Protein AF-A0A2N2SXR7-F1 (afdb_monomer)

Nearest PDB structures (foldseek):
  3v4d-assembly1_A  TM=3.099E-01  e=2.686E+00  Escherichia coli O6
  6tcd-assembly2_E  TM=2.026E-01  e=1.222E+00  Salmo salar
  3v4d-assembly2_B  TM=1.971E-01  e=1.379E+00  Escherichia coli O6
  8grw-assembly1_B  TM=2.372E-01  e=7.993E+00  Spiroplasma melliferum KC3
  8emw-assembly1_A  TM=2.655E-01  e=9.587E+00  Homo sapiens

Radius of gyration: 18.83 Å; Cα contacts (8 Å, |Δi|>4): 370; chains: 1; bounding box: 43×46×47 Å

Mean predicted aligned error: 9.35 Å

Sequence (227 aa):
MIAVVVPGVAVKETSASTGCSAPGYANATPRSSTVPGVSMFVTGFAGCFTVDSVTAVRISADGKSLEPHPGPADEVATWDSVRLALTRPDGKKVTLDYVHLDLSDDYLKQHDNARTWLTRASSHRTFTKAASHLMQKPFFSVVRDALIGHAPSVVQDETGLDYKDLNKAFDVTLYGKFDRAYHLWTEGVQRELVTAYKAAKGTKKLPFRVGYTKDAGSCLQVATRKP

Structure (mmCIF, N/CA/C/O backbone):
data_AF-A0A2N2SXR7-F1
#
_entry.id   AF-A0A2N2SXR7-F1
#
loop_
_atom_site.group_PDB
_atom_site.id
_atom_site.type_symbol
_atom_site.label_atom_id
_atom_site.label_alt_id
_atom_site.label_comp_id
_atom_site.label_asym_id
_atom_site.label_entity_id
_atom_site.label_seq_id
_atom_site.pdbx_PDB_ins_code
_atom_site.Cartn_x
_atom_site.Cartn_y
_atom_site.Cartn_z
_atom_site.occupancy
_atom_site.B_iso_or_equiv
_atom_site.auth_seq_id
_atom_site.auth_comp_id
_atom_site.auth_asym_id
_atom_site.auth_atom_id
_atom_site.pdbx_PDB_model_num
ATOM 1 N N . MET A 1 1 ? 10.238 -1.935 0.602 1.00 30.36 1 MET A N 1
ATOM 2 C CA . MET A 1 1 ? 9.335 -2.833 -0.146 1.00 30.36 1 MET A CA 1
ATOM 3 C C . MET A 1 1 ? 7.963 -2.847 0.520 1.00 30.36 1 MET A C 1
ATOM 5 O O . MET A 1 1 ? 7.829 -3.380 1.615 1.00 30.36 1 MET A O 1
ATOM 9 N N . ILE A 1 2 ? 6.972 -2.220 -0.112 1.00 33.53 2 ILE A N 1
ATOM 10 C CA . ILE A 1 2 ? 5.550 -2.374 0.221 1.00 33.53 2 ILE A CA 1
ATOM 11 C C . ILE A 1 2 ? 4.969 -3.185 -0.932 1.00 33.53 2 ILE A C 1
ATOM 13 O O . ILE A 1 2 ? 5.065 -2.762 -2.079 1.00 33.53 2 ILE A O 1
ATOM 17 N N . ALA A 1 3 ? 4.424 -4.364 -0.648 1.00 34.41 3 ALA A N 1
ATOM 18 C CA . ALA A 1 3 ? 3.707 -5.130 -1.658 1.00 34.41 3 ALA A CA 1
ATOM 19 C C . ALA A 1 3 ? 2.296 -4.546 -1.777 1.00 34.41 3 ALA A C 1
ATOM 21 O O . ALA A 1 3 ? 1.467 -4.775 -0.900 1.00 34.41 3 ALA A O 1
ATOM 22 N N . VAL A 1 4 ? 2.033 -3.775 -2.833 1.00 37.47 4 VAL A N 1
ATOM 23 C CA . VAL A 1 4 ? 0.664 -3.422 -3.227 1.00 37.47 4 VAL A CA 1
ATOM 24 C C . VAL A 1 4 ? 0.163 -4.560 -4.107 1.00 37.47 4 VAL A C 1
ATOM 26 O O . VAL A 1 4 ? 0.505 -4.644 -5.282 1.00 37.47 4 VAL A O 1
ATOM 29 N N . VAL A 1 5 ? -0.611 -5.478 -3.529 1.00 36.84 5 VAL A N 1
ATOM 30 C CA . VAL A 1 5 ? -1.292 -6.509 -4.321 1.00 36.84 5 VAL A CA 1
ATOM 31 C C . VAL A 1 5 ? -2.548 -5.876 -4.905 1.00 36.84 5 VAL A C 1
ATOM 33 O O . VAL A 1 5 ? -3.503 -5.622 -4.175 1.00 36.84 5 VAL A O 1
ATOM 36 N N . VAL A 1 6 ? -2.535 -5.609 -6.210 1.00 32.50 6 VAL A N 1
ATOM 37 C CA . VAL A 1 6 ? -3.714 -5.194 -6.975 1.00 32.50 6 VAL A CA 1
ATOM 38 C C . VAL A 1 6 ? -4.387 -6.456 -7.525 1.00 32.50 6 VAL A C 1
ATOM 40 O O . VAL A 1 6 ? -3.864 -7.047 -8.469 1.00 32.50 6 VAL A O 1
ATOM 43 N N . PRO A 1 7 ? -5.524 -6.922 -6.975 1.00 31.20 7 PRO A N 1
ATOM 44 C CA . PRO A 1 7 ? -6.277 -7.986 -7.620 1.00 31.20 7 PRO A CA 1
ATOM 45 C C . PRO A 1 7 ? -6.928 -7.436 -8.895 1.00 31.20 7 PRO A C 1
ATOM 47 O O . PRO A 1 7 ? -7.899 -6.680 -8.845 1.00 31.20 7 PRO A O 1
ATOM 50 N N . GLY A 1 8 ? -6.390 -7.826 -10.049 1.00 25.70 8 GLY A N 1
ATOM 51 C CA . GLY A 1 8 ? -7.119 -7.773 -11.309 1.00 25.70 8 GLY A CA 1
ATOM 52 C C . GLY A 1 8 ? -8.253 -8.801 -11.282 1.00 25.70 8 GLY A C 1
ATOM 53 O O . GLY A 1 8 ? -8.041 -9.946 -10.893 1.00 25.70 8 GLY A O 1
ATOM 54 N N . VAL A 1 9 ? -9.435 -8.385 -11.739 1.00 24.64 9 VAL A N 1
ATOM 55 C CA . VAL A 1 9 ? -10.707 -9.131 -11.805 1.00 24.64 9 VAL A CA 1
ATOM 56 C C . VAL A 1 9 ? -11.543 -9.070 -10.520 1.00 24.64 9 VAL A C 1
ATOM 58 O O . VAL A 1 9 ? -11.392 -9.848 -9.580 1.00 24.64 9 VAL A O 1
ATOM 61 N N . ALA A 1 10 ? -12.525 -8.165 -10.537 1.00 24.11 10 ALA A N 1
ATOM 62 C CA . ALA A 1 10 ? -13.695 -8.243 -9.677 1.00 24.11 10 ALA A CA 1
ATOM 63 C C . ALA A 1 10 ? -14.451 -9.547 -9.976 1.00 24.11 10 ALA A C 1
ATOM 65 O O . ALA A 1 10 ? -15.039 -9.701 -11.045 1.00 24.11 10 ALA A O 1
ATOM 66 N N . VAL A 1 11 ? -14.453 -10.481 -9.028 1.00 22.89 11 VAL A N 1
ATOM 67 C CA . VAL A 1 11 ? -15.420 -11.580 -9.015 1.00 22.89 11 VAL A CA 1
ATOM 68 C C . VAL A 1 11 ? -16.431 -11.259 -7.927 1.00 22.89 11 VAL A C 1
ATOM 70 O O . VAL A 1 11 ? -16.081 -11.091 -6.762 1.00 22.89 11 VAL A O 1
ATOM 73 N N . LYS A 1 12 ? -17.692 -11.126 -8.337 1.00 21.52 12 LYS A N 1
ATOM 74 C CA . LYS A 1 12 ? -18.858 -11.032 -7.460 1.00 21.52 12 LYS A CA 1
ATOM 75 C C . LYS A 1 12 ? -18.849 -12.276 -6.557 1.00 21.52 12 LYS A C 1
ATOM 77 O O . LYS A 1 12 ? -18.979 -13.387 -7.065 1.00 21.52 12 LYS A O 1
ATOM 82 N N . GLU A 1 13 ? -18.622 -12.106 -5.254 1.00 22.59 13 GLU A N 1
ATOM 83 C CA . GLU A 1 13 ? -18.669 -13.207 -4.286 1.00 22.59 13 GLU A CA 1
ATOM 84 C C . GLU A 1 13 ? -20.103 -13.749 -4.201 1.00 22.59 13 GLU A C 1
ATOM 86 O O . GLU A 1 13 ? -20.980 -13.152 -3.582 1.00 22.59 13 GLU A O 1
ATOM 91 N N . THR A 1 14 ? -20.347 -14.901 -4.821 1.00 21.88 14 THR A N 1
ATOM 92 C CA . THR A 1 14 ? -21.304 -15.879 -4.297 1.00 21.88 14 THR A CA 1
ATOM 93 C C . THR A 1 14 ? -20.538 -16.810 -3.369 1.00 21.88 14 THR A C 1
ATOM 95 O O . THR A 1 14 ? -19.526 -17.391 -3.760 1.00 21.88 14 THR A O 1
ATOM 98 N N . SER A 1 15 ? -21.005 -16.905 -2.128 1.00 27.95 15 SER A N 1
ATOM 99 C CA . SER A 1 15 ? -20.419 -17.696 -1.051 1.00 27.95 15 SER A CA 1
ATOM 100 C C . SER A 1 15 ? -20.229 -19.163 -1.448 1.00 27.95 15 SER A C 1
ATOM 102 O O . SER A 1 15 ? -21.196 -19.916 -1.538 1.00 27.95 15 SER A O 1
ATOM 104 N N . ALA A 1 16 ? -18.977 -19.578 -1.611 1.00 22.89 16 ALA A N 1
ATOM 105 C CA . ALA A 1 16 ? -18.554 -20.961 -1.449 1.00 22.89 16 ALA A CA 1
ATOM 106 C C . ALA A 1 16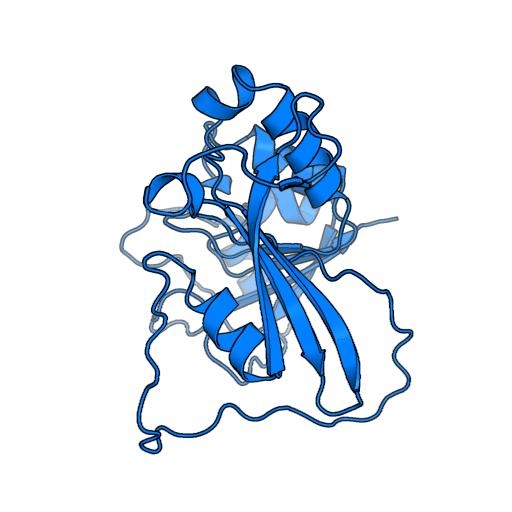 ? -17.128 -20.948 -0.891 1.00 22.89 16 ALA A C 1
ATOM 108 O O . ALA A 1 16 ? -16.176 -20.531 -1.551 1.00 22.89 16 ALA A O 1
ATOM 109 N N . SER A 1 17 ? -16.996 -21.340 0.373 1.00 33.78 17 SER A N 1
ATOM 110 C CA . SER A 1 17 ? -15.716 -21.495 1.046 1.00 33.78 17 SER A CA 1
ATOM 111 C C . SER A 1 17 ? -14.967 -22.697 0.470 1.00 33.78 17 SER A C 1
ATOM 113 O O . SER A 1 17 ? -15.286 -23.840 0.787 1.00 33.78 17 SER A O 1
ATOM 115 N N . THR A 1 18 ? -13.925 -22.447 -0.310 1.00 27.31 18 THR A N 1
ATOM 116 C CA . THR A 1 18 ? -12.838 -23.412 -0.516 1.00 27.31 18 THR A CA 1
ATOM 117 C C . THR A 1 18 ? -11.540 -22.706 -0.172 1.00 27.31 18 THR A C 1
ATOM 119 O O . THR A 1 18 ? -10.923 -22.049 -1.007 1.00 27.31 18 THR A O 1
ATOM 122 N N . GLY A 1 19 ? -11.188 -22.763 1.114 1.00 29.14 19 GLY A N 1
ATOM 123 C CA . GLY A 1 19 ? -9.917 -22.258 1.611 1.00 29.14 19 GLY A CA 1
ATOM 124 C C . GLY A 1 19 ? -8.772 -23.094 1.051 1.00 29.14 19 GLY A C 1
ATOM 125 O O . GLY A 1 19 ? -8.771 -24.314 1.182 1.00 29.14 19 GLY A O 1
ATOM 126 N N . CYS A 1 20 ? -7.794 -22.430 0.440 1.00 35.91 20 CYS A N 1
ATOM 127 C CA . CYS A 1 20 ? -6.508 -23.033 0.130 1.00 35.91 20 CYS A CA 1
ATOM 128 C C . CYS A 1 20 ? -5.695 -23.048 1.431 1.00 35.91 20 CYS A C 1
ATOM 130 O O . CYS A 1 20 ? -5.174 -22.022 1.866 1.00 35.91 20 CYS A O 1
ATOM 132 N N . SER A 1 21 ? -5.668 -24.186 2.120 1.00 30.20 21 SER A N 1
ATOM 133 C CA . SER A 1 21 ? -4.768 -24.404 3.251 1.00 30.20 21 SER A CA 1
ATOM 134 C C . SER A 1 21 ? -3.327 -24.455 2.743 1.00 30.20 21 SER A C 1
ATOM 136 O O . SER A 1 21 ? -3.023 -25.226 1.835 1.00 30.20 21 SER A O 1
ATOM 138 N N . ALA A 1 22 ? -2.445 -23.640 3.330 1.00 26.53 22 ALA A N 1
ATOM 139 C CA . ALA A 1 22 ? -1.009 -23.711 3.079 1.00 26.53 22 ALA A CA 1
ATOM 140 C C . ALA A 1 22 ? -0.513 -25.145 3.366 1.00 26.53 22 ALA A C 1
ATOM 142 O O . ALA A 1 22 ? -0.779 -25.648 4.463 1.00 26.53 22 ALA A O 1
ATOM 143 N N . PRO A 1 23 ? 0.173 -25.825 2.427 1.00 31.16 23 PRO A N 1
ATOM 144 C CA . PRO A 1 23 ? 0.693 -27.156 2.692 1.00 31.16 23 PRO A CA 1
ATOM 145 C C . PRO A 1 23 ? 1.779 -27.085 3.766 1.00 31.16 23 PRO A C 1
ATOM 147 O O . PRO A 1 23 ? 2.666 -26.230 3.718 1.00 31.16 23 PRO A O 1
ATOM 150 N N . GLY A 1 24 ? 1.711 -28.002 4.732 1.00 27.11 24 GLY A N 1
ATOM 151 C CA . GLY A 1 24 ? 2.833 -28.296 5.614 1.00 27.11 24 GLY A CA 1
ATOM 152 C C . GLY A 1 24 ? 4.066 -28.670 4.791 1.00 27.11 24 GLY A C 1
ATOM 153 O O . GLY A 1 24 ? 3.950 -29.263 3.720 1.00 27.11 24 GLY A O 1
ATOM 154 N N . TYR A 1 25 ? 5.239 -28.288 5.295 1.00 30.03 25 TYR A N 1
ATOM 155 C CA . TYR A 1 25 ? 6.539 -28.587 4.702 1.00 30.03 25 TYR A CA 1
ATOM 156 C C . TYR A 1 25 ? 6.668 -30.089 4.401 1.00 30.03 25 TYR A C 1
ATOM 158 O O . TYR A 1 25 ? 6.900 -30.892 5.302 1.00 30.03 25 TYR A O 1
ATOM 166 N N . ALA A 1 26 ? 6.524 -30.461 3.131 1.00 27.11 26 ALA A N 1
ATOM 167 C CA . ALA A 1 26 ? 6.836 -31.786 2.620 1.00 27.11 26 ALA A CA 1
ATOM 168 C C . ALA A 1 26 ? 7.738 -31.632 1.391 1.00 27.11 26 ALA A C 1
ATOM 170 O O . ALA A 1 26 ? 7.449 -30.860 0.477 1.00 27.11 26 ALA A O 1
ATOM 171 N N . ASN A 1 27 ? 8.861 -32.346 1.432 1.00 32.19 27 ASN A N 1
ATOM 172 C CA . ASN A 1 27 ? 9.957 -32.314 0.470 1.00 32.19 27 ASN A CA 1
ATOM 173 C C . ASN A 1 27 ? 9.479 -32.551 -0.972 1.00 32.19 27 ASN A C 1
ATOM 175 O O . ASN A 1 27 ? 9.148 -33.678 -1.336 1.00 32.19 27 ASN A O 1
ATOM 179 N N . ALA A 1 28 ? 9.525 -31.508 -1.802 1.00 29.19 28 ALA A N 1
ATOM 180 C CA . ALA A 1 28 ? 9.459 -31.621 -3.254 1.00 29.19 28 ALA A CA 1
ATOM 181 C C . ALA A 1 28 ? 10.811 -31.205 -3.850 1.00 29.19 28 ALA A C 1
ATOM 183 O O . ALA A 1 28 ? 11.361 -30.151 -3.531 1.00 29.19 28 ALA A O 1
ATOM 184 N N . THR A 1 29 ? 11.367 -32.075 -4.688 1.00 26.70 29 THR A N 1
ATOM 185 C CA . THR A 1 29 ? 12.668 -31.933 -5.349 1.00 26.70 29 THR A CA 1
ATOM 186 C C . THR A 1 29 ? 12.663 -30.710 -6.283 1.00 26.70 29 THR A C 1
ATOM 188 O O . THR A 1 29 ? 11.768 -30.611 -7.126 1.00 26.70 29 THR A O 1
ATOM 191 N N . PRO A 1 30 ? 13.617 -29.765 -6.181 1.00 32.72 30 PRO A N 1
ATOM 192 C CA . PRO A 1 30 ? 13.490 -28.487 -6.868 1.00 32.72 30 PRO A CA 1
ATOM 193 C C . PRO A 1 30 ? 14.110 -28.529 -8.273 1.00 32.72 30 PRO A C 1
ATOM 195 O O . PRO A 1 30 ? 15.315 -28.717 -8.425 1.00 32.72 30 PRO A O 1
ATOM 198 N N . ARG A 1 31 ? 13.324 -28.219 -9.312 1.00 26.83 31 ARG A N 1
ATOM 199 C CA . ARG A 1 31 ? 13.863 -27.437 -10.439 1.00 26.83 31 ARG A CA 1
ATOM 200 C C . ARG A 1 31 ? 13.828 -25.977 -10.001 1.00 26.83 31 ARG A C 1
ATOM 202 O O . ARG A 1 31 ? 12.827 -25.288 -10.153 1.00 26.83 31 ARG A O 1
ATOM 209 N N . SER A 1 32 ? 14.907 -25.566 -9.341 1.00 33.12 32 SER A N 1
ATOM 210 C CA . SER A 1 32 ? 15.060 -24.237 -8.757 1.00 33.12 32 SER A CA 1
ATOM 211 C C . SER A 1 32 ? 15.366 -23.209 -9.842 1.00 33.12 32 SER A C 1
ATOM 213 O O . SER A 1 32 ? 16.525 -22.960 -10.152 1.00 33.12 32 SER A O 1
ATOM 215 N N . SER A 1 33 ? 14.341 -22.573 -10.400 1.00 32.06 33 SER A N 1
ATOM 216 C CA . SER A 1 33 ? 14.480 -21.196 -10.880 1.00 32.06 33 SER A CA 1
ATOM 217 C C . SER A 1 33 ? 14.138 -20.272 -9.713 1.00 32.06 33 SER A C 1
ATOM 219 O O . SER A 1 33 ? 13.052 -19.702 -9.632 1.00 32.06 33 SER A O 1
ATOM 221 N N . THR A 1 34 ? 15.040 -20.205 -8.735 1.00 35.62 34 THR A N 1
ATOM 222 C CA . THR A 1 34 ? 14.995 -19.193 -7.677 1.00 35.62 34 THR A CA 1
ATOM 223 C C . THR A 1 34 ? 15.225 -17.840 -8.328 1.00 35.62 34 THR A C 1
ATOM 225 O O . THR A 1 34 ? 16.325 -17.591 -8.806 1.00 35.62 34 THR A O 1
ATOM 228 N N . VAL A 1 35 ? 14.204 -16.981 -8.346 1.00 39.53 35 VAL A N 1
ATOM 229 C CA . VAL A 1 35 ? 14.374 -15.546 -8.602 1.00 39.53 35 VAL A CA 1
ATOM 230 C C . VAL A 1 35 ? 14.725 -14.910 -7.253 1.00 39.53 35 VAL A C 1
ATOM 232 O O . VAL A 1 35 ? 13.855 -14.836 -6.377 1.00 39.53 35 VAL A O 1
ATOM 235 N N . PRO A 1 36 ? 15.991 -14.527 -7.008 1.00 35.34 36 PRO A N 1
ATOM 236 C CA . PRO A 1 36 ? 16.376 -13.891 -5.756 1.00 35.34 36 PRO A CA 1
ATOM 237 C C . PRO A 1 36 ? 15.617 -12.566 -5.601 1.00 35.34 36 PRO A C 1
ATOM 239 O O . PRO A 1 36 ? 15.479 -11.815 -6.558 1.00 35.34 36 PRO A O 1
ATOM 242 N N . GLY A 1 37 ? 15.111 -12.271 -4.401 1.00 40.22 37 GLY A N 1
ATOM 243 C CA . GLY A 1 37 ? 14.489 -10.973 -4.099 1.00 40.22 37 GLY A CA 1
ATOM 244 C C . GLY A 1 37 ? 12.969 -10.887 -4.271 1.00 40.22 37 GLY A C 1
ATOM 245 O O . GLY A 1 37 ? 12.387 -9.862 -3.918 1.00 40.22 37 GLY A O 1
ATOM 246 N N . VAL A 1 38 ? 12.294 -11.949 -4.721 1.00 50.31 38 VAL A N 1
ATOM 247 C CA . VAL A 1 38 ? 10.823 -11.990 -4.739 1.00 50.31 38 VAL A CA 1
ATOM 248 C C . VAL A 1 38 ? 10.283 -12.102 -3.308 1.00 50.31 38 VAL A C 1
ATOM 250 O O . VAL A 1 38 ? 10.691 -12.966 -2.531 1.00 50.31 38 VAL A O 1
ATOM 253 N N . SER A 1 39 ? 9.362 -11.206 -2.937 1.00 55.69 39 SER A N 1
ATOM 254 C CA . SER A 1 39 ? 8.753 -11.183 -1.600 1.00 55.69 39 SER A CA 1
ATOM 255 C C . SER A 1 39 ? 8.110 -12.530 -1.245 1.00 55.69 39 SER A C 1
ATOM 257 O O . SER A 1 39 ? 7.410 -13.114 -2.071 1.00 55.69 39 SER A O 1
ATOM 259 N N . MET A 1 40 ? 8.229 -12.976 0.014 1.00 58.00 40 MET A N 1
ATOM 260 C CA . MET A 1 40 ? 7.537 -14.175 0.529 1.00 58.00 40 MET A CA 1
ATOM 261 C C . MET A 1 40 ? 6.022 -14.157 0.263 1.00 58.00 40 MET A C 1
ATOM 263 O O . MET A 1 40 ? 5.407 -15.212 0.127 1.00 58.00 40 MET A O 1
ATOM 267 N N . PHE A 1 41 ? 5.420 -12.967 0.151 1.00 62.50 41 PHE A N 1
ATOM 268 C CA . PHE A 1 41 ? 4.017 -12.814 -0.237 1.00 62.50 41 PHE A CA 1
ATOM 269 C C . PHE A 1 41 ? 3.743 -13.272 -1.671 1.00 62.50 41 PHE A C 1
ATOM 271 O O . PHE A 1 41 ? 2.735 -13.927 -1.912 1.00 62.50 41 PHE A O 1
ATOM 278 N N . VAL A 1 42 ? 4.637 -12.962 -2.610 1.00 64.88 42 VAL A N 1
ATOM 279 C CA . VAL A 1 42 ? 4.511 -13.375 -4.014 1.00 64.88 42 VAL A CA 1
ATOM 280 C C . VAL A 1 42 ? 4.714 -14.881 -4.131 1.00 64.88 42 VAL A C 1
ATOM 282 O O . VAL A 1 42 ? 3.908 -15.540 -4.779 1.00 64.88 42 VAL A O 1
ATOM 285 N N . THR A 1 43 ? 5.704 -15.445 -3.433 1.00 64.62 43 THR A N 1
ATOM 286 C CA . THR A 1 43 ? 5.929 -16.900 -3.400 1.00 64.62 43 THR A CA 1
ATOM 287 C C . THR A 1 43 ? 4.743 -17.644 -2.782 1.00 64.62 43 THR A C 1
ATOM 289 O O . THR A 1 43 ? 4.267 -18.625 -3.348 1.00 64.62 43 THR A O 1
ATOM 292 N N . GLY A 1 44 ? 4.218 -17.162 -1.650 1.00 69.81 44 GLY A N 1
ATOM 293 C CA . GLY A 1 44 ? 3.054 -17.761 -0.992 1.00 69.81 44 GLY A CA 1
ATOM 294 C C . GLY A 1 44 ? 1.778 -17.659 -1.828 1.00 69.81 44 GLY A C 1
ATOM 295 O O . GLY A 1 44 ? 1.025 -18.626 -1.915 1.00 69.81 44 GLY A O 1
ATOM 296 N N . PHE A 1 45 ? 1.555 -16.516 -2.485 1.00 72.19 45 PHE A N 1
ATOM 297 C CA . PHE A 1 45 ? 0.427 -16.344 -3.396 1.00 72.19 45 PHE A CA 1
ATOM 298 C C . PHE A 1 45 ? 0.553 -17.278 -4.600 1.00 72.19 45 PHE A C 1
ATOM 300 O O . PHE A 1 45 ? -0.356 -18.062 -4.846 1.00 72.19 45 PHE A O 1
ATOM 307 N N . ALA A 1 46 ? 1.688 -17.252 -5.306 1.00 71.25 46 ALA A N 1
ATOM 308 C CA . ALA A 1 46 ? 1.918 -18.060 -6.502 1.00 71.25 46 ALA A CA 1
ATOM 309 C C . ALA A 1 46 ? 1.900 -19.571 -6.222 1.00 71.25 46 ALA A C 1
ATOM 311 O O . ALA A 1 46 ? 1.514 -20.332 -7.100 1.00 71.25 46 ALA A O 1
ATOM 312 N N . GLY A 1 47 ? 2.226 -20.014 -5.002 1.00 75.44 47 GLY A N 1
ATOM 313 C CA . GLY A 1 47 ? 2.178 -21.428 -4.609 1.00 75.44 47 GLY A CA 1
ATOM 314 C C . GLY A 1 47 ? 0.788 -22.076 -4.681 1.00 75.44 47 GLY A C 1
ATOM 315 O O . GLY A 1 47 ? 0.686 -23.299 -4.654 1.00 75.44 47 GLY A O 1
ATOM 316 N N . CYS A 1 48 ? -0.280 -21.281 -4.803 1.00 80.88 48 CYS A N 1
ATOM 317 C CA . CYS A 1 48 ? -1.647 -21.770 -5.016 1.00 80.88 48 CYS A CA 1
ATOM 318 C C . CYS A 1 48 ? -2.036 -21.866 -6.508 1.00 80.88 48 CYS A C 1
ATOM 320 O O . CYS A 1 48 ? -3.195 -22.141 -6.826 1.00 80.88 48 CYS A O 1
ATOM 322 N N . PHE A 1 49 ? -1.098 -21.598 -7.421 1.00 89.19 49 PHE A N 1
ATOM 323 C CA . PHE A 1 49 ? -1.317 -21.504 -8.863 1.00 89.19 49 PHE A CA 1
ATOM 324 C C . PHE A 1 49 ? -0.234 -22.277 -9.621 1.00 89.19 49 PHE A C 1
ATOM 326 O O . PHE A 1 49 ? 0.875 -22.490 -9.135 1.00 89.19 49 PHE A O 1
ATOM 333 N N . THR A 1 50 ? -0.533 -22.655 -10.858 1.00 90.94 50 THR A N 1
ATOM 334 C CA . THR A 1 50 ? 0.493 -23.053 -11.824 1.00 90.94 50 THR A CA 1
ATOM 335 C C . THR A 1 50 ? 1.117 -21.796 -12.418 1.00 90.94 50 THR A C 1
ATOM 337 O O . THR A 1 50 ? 0.390 -20.914 -12.867 1.00 90.94 50 THR A O 1
ATOM 340 N N . VAL A 1 51 ? 2.447 -21.702 -12.425 1.00 91.38 51 VAL A N 1
ATOM 341 C CA . VAL A 1 51 ? 3.163 -20.619 -13.114 1.00 91.38 51 VAL A CA 1
ATOM 342 C C . VAL A 1 51 ? 3.354 -21.019 -14.574 1.00 91.38 51 VAL A C 1
ATOM 344 O O . VAL A 1 51 ? 4.096 -21.955 -14.859 1.00 91.38 51 VAL A O 1
ATOM 347 N N . ASP A 1 52 ? 2.683 -20.321 -15.488 1.00 92.31 52 ASP A N 1
ATOM 348 C CA . ASP A 1 52 ? 2.775 -20.567 -16.930 1.00 92.31 52 ASP A CA 1
ATOM 349 C C . ASP A 1 52 ? 4.031 -19.905 -17.522 1.00 92.31 52 ASP A C 1
ATOM 351 O O . ASP A 1 52 ? 4.734 -20.501 -18.337 1.00 92.31 52 ASP A O 1
ATOM 355 N N . SER A 1 53 ? 4.320 -18.662 -17.120 1.00 91.75 53 SER A N 1
ATOM 356 C CA . SER A 1 53 ? 5.498 -17.916 -17.573 1.00 91.75 53 SER A CA 1
ATOM 357 C C . SER A 1 53 ? 5.896 -16.817 -16.591 1.00 91.75 53 SER A C 1
ATOM 359 O O . SER A 1 53 ? 5.060 -16.296 -15.850 1.00 91.75 53 SER A O 1
ATOM 361 N N . VAL A 1 54 ? 7.170 -16.420 -16.643 1.00 91.69 54 VAL A N 1
ATOM 362 C CA . VAL A 1 54 ? 7.716 -15.253 -15.939 1.00 91.69 54 VAL A CA 1
ATOM 363 C C . VAL A 1 54 ? 8.387 -14.349 -16.968 1.00 91.69 54 VAL A C 1
ATOM 365 O O . VAL A 1 54 ? 9.240 -14.805 -17.726 1.00 91.69 54 VAL A O 1
ATOM 368 N N . THR A 1 55 ? 7.996 -13.080 -17.006 1.00 93.62 55 THR A N 1
ATOM 369 C CA . THR A 1 55 ? 8.537 -12.086 -17.939 1.00 93.62 55 THR A CA 1
ATOM 370 C C . THR A 1 55 ? 9.080 -10.901 -17.155 1.00 93.62 55 THR A C 1
ATOM 372 O O . THR A 1 55 ? 8.367 -10.342 -16.324 1.00 93.62 55 THR A O 1
ATOM 375 N N . ALA A 1 56 ? 10.320 -10.505 -17.429 1.00 95.25 56 ALA A N 1
ATOM 376 C CA . ALA A 1 56 ? 10.891 -9.263 -16.925 1.00 95.25 56 ALA A CA 1
ATOM 377 C C . ALA A 1 56 ? 10.105 -8.056 -17.458 1.00 95.25 56 ALA A C 1
ATOM 379 O O . ALA A 1 56 ? 9.845 -7.959 -18.661 1.00 95.25 56 ALA A O 1
ATOM 380 N N . VAL A 1 57 ? 9.714 -7.140 -16.573 1.00 96.00 57 VAL A N 1
ATOM 381 C CA . VAL A 1 57 ? 8.942 -5.942 -16.930 1.00 96.00 57 VAL A CA 1
ATOM 382 C C . VAL A 1 57 ? 9.530 -4.689 -16.295 1.00 96.00 57 VAL A C 1
ATOM 384 O O . VAL A 1 57 ? 10.285 -4.762 -15.335 1.00 96.00 57 VAL A O 1
ATOM 387 N N . ARG A 1 58 ? 9.153 -3.520 -16.805 1.00 95.62 58 ARG A N 1
ATOM 388 C CA . ARG A 1 58 ? 9.407 -2.219 -16.174 1.00 95.62 58 ARG A CA 1
ATOM 389 C C . ARG A 1 58 ? 8.187 -1.316 -16.285 1.00 95.62 58 ARG A C 1
ATOM 391 O O . ARG A 1 58 ? 7.314 -1.546 -17.118 1.00 95.62 58 ARG A O 1
ATOM 398 N N . ILE A 1 59 ? 8.146 -0.270 -15.466 1.00 96.19 59 ILE A N 1
ATOM 399 C CA . ILE A 1 59 ? 7.164 0.810 -15.610 1.00 96.19 59 ILE A CA 1
ATOM 400 C C . ILE A 1 59 ? 7.440 1.537 -16.934 1.00 96.19 59 ILE A C 1
ATOM 402 O O . ILE A 1 59 ? 8.573 1.958 -17.174 1.00 96.19 59 ILE A O 1
ATOM 406 N N . SER A 1 60 ? 6.417 1.678 -17.785 1.00 96.88 60 SER A N 1
ATOM 407 C CA . SER A 1 60 ? 6.528 2.396 -19.061 1.00 96.88 60 SER A CA 1
ATOM 408 C C . SER A 1 60 ? 6.965 3.848 -18.844 1.00 96.88 60 SER A C 1
ATOM 410 O O . SER A 1 60 ? 6.756 4.421 -17.773 1.00 96.88 60 SER A O 1
ATOM 412 N N . ALA A 1 61 ? 7.557 4.477 -19.861 1.00 96.56 61 ALA A N 1
ATOM 413 C CA . ALA A 1 61 ? 8.051 5.855 -19.750 1.00 96.56 61 ALA A CA 1
ATOM 414 C C . ALA A 1 61 ? 6.957 6.869 -19.351 1.00 96.56 61 ALA A C 1
ATOM 416 O O . ALA A 1 61 ? 7.250 7.868 -18.704 1.00 96.56 61 ALA A O 1
ATOM 417 N N . ASP A 1 62 ? 5.693 6.595 -19.686 1.00 96.50 62 ASP A N 1
ATOM 418 C CA . ASP A 1 62 ? 4.537 7.410 -19.296 1.00 96.50 62 ASP A CA 1
ATOM 419 C C . ASP A 1 62 ? 3.899 6.999 -17.952 1.00 96.50 62 ASP A C 1
ATOM 421 O O . ASP A 1 62 ? 2.937 7.624 -17.509 1.00 96.50 62 ASP A O 1
ATOM 425 N N . GLY A 1 63 ? 4.390 5.931 -17.315 1.00 95.62 63 GLY A N 1
ATOM 426 C CA . GLY A 1 63 ? 3.883 5.406 -16.048 1.00 95.62 63 GLY A CA 1
ATOM 427 C C . GLY A 1 63 ? 2.502 4.750 -16.107 1.00 95.62 63 GLY A C 1
ATOM 428 O O . GLY A 1 63 ? 1.934 4.417 -15.066 1.00 95.62 63 GLY A O 1
ATOM 429 N N . LYS A 1 64 ? 1.907 4.569 -17.291 1.00 94.62 64 LYS A N 1
ATOM 430 C CA . LYS A 1 64 ? 0.519 4.087 -17.404 1.00 94.62 64 LYS A CA 1
ATOM 431 C C . LYS A 1 64 ? 0.397 2.567 -17.413 1.00 94.62 64 LYS A C 1
ATOM 433 O O . LYS A 1 64 ? -0.699 2.053 -17.153 1.00 94.62 64 LYS A O 1
ATOM 438 N N . SER A 1 65 ? 1.489 1.856 -17.686 1.00 94.19 65 SER A N 1
ATOM 439 C CA . SER A 1 65 ? 1.512 0.401 -17.834 1.00 94.19 65 SER A CA 1
ATOM 440 C C . SER A 1 65 ? 2.846 -0.216 -17.403 1.00 94.19 65 SER A C 1
ATOM 442 O O . SER A 1 65 ? 3.791 0.490 -17.052 1.00 94.19 65 SER A O 1
ATOM 444 N N . LEU A 1 66 ? 2.895 -1.549 -17.408 1.00 95.06 66 LEU A N 1
ATOM 445 C CA . LEU A 1 66 ? 4.138 -2.311 -17.364 1.00 95.06 66 LEU A CA 1
ATOM 446 C C . LEU A 1 66 ? 4.419 -2.862 -18.764 1.00 95.06 66 LEU A C 1
ATOM 448 O O . LEU A 1 66 ? 3.513 -3.408 -19.398 1.00 95.06 66 LEU A O 1
ATOM 452 N N . GLU A 1 67 ? 5.660 -2.742 -19.216 1.00 95.62 67 GLU A N 1
ATOM 453 C CA . GLU A 1 67 ? 6.139 -3.208 -20.521 1.00 95.62 67 GLU A CA 1
ATOM 454 C C . GLU A 1 67 ? 7.311 -4.185 -20.352 1.00 95.62 67 GLU A C 1
ATOM 456 O O . GLU A 1 67 ? 7.950 -4.162 -19.296 1.00 95.62 67 GLU A O 1
ATOM 461 N N . PRO A 1 68 ? 7.614 -5.043 -21.346 1.00 96.06 68 PRO A N 1
ATOM 462 C CA . PRO A 1 68 ? 8.780 -5.920 -21.288 1.00 96.06 68 PRO A CA 1
ATOM 463 C C . PRO A 1 68 ? 10.066 -5.136 -21.012 1.00 96.06 68 PRO A C 1
ATOM 465 O O . PRO A 1 68 ? 10.306 -4.086 -21.611 1.00 96.06 68 PRO A O 1
ATOM 468 N N . HIS A 1 69 ? 10.895 -5.644 -20.103 1.00 95.69 69 HIS A N 1
ATOM 469 C CA . HIS A 1 69 ? 12.185 -5.031 -19.815 1.00 95.69 69 HIS A CA 1
ATOM 470 C C . HIS A 1 69 ? 13.119 -5.216 -21.030 1.00 95.69 69 HIS A C 1
ATOM 472 O O . HIS A 1 69 ? 13.306 -6.351 -21.464 1.00 95.69 69 HIS A O 1
ATOM 478 N N . PRO A 1 70 ? 13.713 -4.145 -21.596 1.00 94.69 70 PRO A N 1
ATOM 479 C CA . PRO A 1 70 ? 14.544 -4.245 -22.802 1.00 94.69 70 PRO A CA 1
ATOM 480 C C . PRO A 1 70 ? 15.982 -4.713 -22.519 1.00 94.69 70 PRO A C 1
ATOM 482 O O . PRO A 1 70 ? 16.749 -4.928 -23.453 1.00 94.69 70 PRO A O 1
ATOM 485 N N . GLY A 1 71 ? 16.364 -4.794 -21.242 1.00 91.88 71 GLY A N 1
ATOM 486 C CA . GLY A 1 71 ? 17.702 -5.190 -20.803 1.00 91.88 71 GLY A CA 1
ATOM 487 C C . GLY A 1 71 ? 18.031 -6.670 -21.056 1.00 91.88 71 GLY A C 1
ATOM 488 O O . GLY A 1 71 ? 17.127 -7.470 -21.314 1.00 91.88 71 GLY A O 1
ATOM 489 N N . PRO A 1 72 ? 19.318 -7.048 -20.974 1.00 91.50 72 PRO A N 1
ATOM 490 C CA . PRO A 1 72 ? 19.772 -8.413 -21.222 1.00 91.50 72 PRO A CA 1
ATOM 491 C C . PRO A 1 72 ? 19.184 -9.395 -20.204 1.00 91.50 72 PRO A C 1
ATOM 493 O O . PRO A 1 72 ? 19.115 -9.101 -19.010 1.00 91.50 72 PRO A O 1
ATOM 496 N N . ALA A 1 73 ? 18.758 -10.573 -20.661 1.00 88.56 73 ALA A N 1
ATOM 497 C CA . ALA A 1 73 ? 18.120 -11.574 -19.800 1.00 88.56 73 ALA A CA 1
ATOM 498 C C . ALA A 1 73 ? 19.085 -12.222 -18.788 1.00 88.56 73 ALA A C 1
ATOM 500 O O . ALA A 1 73 ? 18.633 -12.811 -17.807 1.00 88.56 73 ALA A O 1
ATOM 501 N N . ASP A 1 74 ? 20.391 -12.126 -19.024 1.00 87.88 74 ASP A N 1
ATOM 502 C CA . ASP A 1 74 ? 21.467 -12.595 -18.150 1.00 87.88 74 ASP A CA 1
ATOM 503 C C . ASP A 1 74 ? 21.868 -11.575 -17.069 1.00 87.88 74 ASP A C 1
ATOM 505 O O . ASP A 1 74 ? 22.582 -11.928 -16.129 1.00 87.88 74 ASP A O 1
ATOM 509 N N . GLU A 1 75 ? 21.364 -10.339 -17.131 1.00 86.50 75 GLU A N 1
ATOM 510 C CA . GLU A 1 75 ? 21.589 -9.330 -16.097 1.00 86.50 75 GL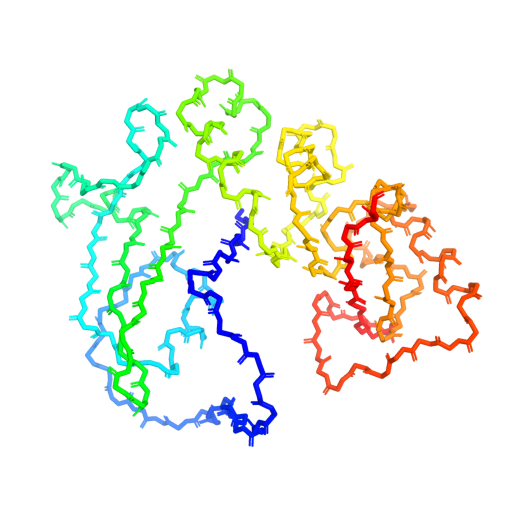U A CA 1
ATOM 511 C C . GLU A 1 75 ? 20.534 -9.396 -14.989 1.00 86.50 75 GLU A C 1
ATOM 513 O O . GLU A 1 75 ? 19.333 -9.321 -15.238 1.00 86.50 75 GLU A O 1
ATOM 518 N N . VAL A 1 76 ? 20.979 -9.447 -13.728 1.00 84.38 76 VAL A N 1
ATOM 519 C CA . VAL A 1 76 ? 20.081 -9.497 -12.558 1.00 84.38 76 VAL A CA 1
ATOM 520 C C . VAL A 1 76 ? 19.136 -8.292 -12.505 1.00 84.38 76 VAL A C 1
ATOM 522 O O . VAL A 1 76 ? 17.958 -8.468 -12.209 1.00 84.38 76 VAL A O 1
ATOM 525 N N . ALA A 1 77 ? 19.620 -7.093 -12.847 1.00 83.88 77 ALA A N 1
ATOM 526 C CA . ALA A 1 77 ? 18.828 -5.860 -12.821 1.00 83.88 77 ALA A CA 1
ATOM 527 C C . ALA A 1 77 ? 17.614 -5.899 -13.771 1.00 83.88 77 ALA A C 1
ATOM 529 O O . ALA A 1 77 ? 16.584 -5.290 -13.491 1.00 83.88 77 ALA A O 1
ATOM 530 N N . THR A 1 78 ? 17.682 -6.675 -14.860 1.00 89.00 78 THR A N 1
ATOM 531 C CA . THR A 1 78 ? 16.541 -6.890 -15.766 1.00 89.00 78 THR A CA 1
ATOM 532 C C . THR A 1 78 ? 15.350 -7.530 -15.047 1.00 89.00 78 THR A C 1
ATOM 534 O O . THR A 1 78 ? 14.205 -7.322 -15.441 1.00 89.00 78 THR A O 1
ATOM 537 N N . TRP A 1 79 ? 15.595 -8.278 -13.971 1.00 89.94 79 TRP A N 1
ATOM 538 C CA . TRP A 1 79 ? 14.591 -9.061 -13.252 1.00 89.94 79 TRP A CA 1
ATOM 539 C C . TRP A 1 79 ? 14.074 -8.390 -11.973 1.00 89.94 79 TRP A C 1
ATOM 541 O O . TRP A 1 79 ? 13.351 -9.030 -11.207 1.00 89.94 79 TRP A O 1
ATOM 551 N N . ASP A 1 80 ? 14.388 -7.109 -11.749 1.00 88.25 80 ASP A N 1
ATOM 552 C CA . ASP A 1 80 ? 13.911 -6.362 -10.578 1.00 88.25 80 ASP A CA 1
ATOM 553 C C . ASP A 1 80 ? 12.379 -6.318 -10.504 1.00 88.25 80 ASP A C 1
ATOM 555 O O . ASP A 1 80 ? 11.803 -6.382 -9.421 1.00 88.25 80 ASP A O 1
ATOM 559 N N . SER A 1 81 ? 11.693 -6.256 -11.648 1.00 91.25 81 SER A N 1
ATOM 560 C CA . SER A 1 81 ? 10.234 -6.374 -11.728 1.00 91.25 81 SER A CA 1
ATOM 561 C C . SER A 1 81 ? 9.836 -7.474 -12.707 1.00 91.25 81 SER A C 1
ATOM 563 O O . SER A 1 81 ? 10.424 -7.620 -13.779 1.00 91.25 81 SER A O 1
ATOM 565 N N . VAL A 1 82 ? 8.814 -8.255 -12.354 1.00 92.38 82 VAL A N 1
ATOM 566 C CA . VAL A 1 82 ? 8.369 -9.403 -13.151 1.00 92.38 82 VAL A CA 1
ATOM 567 C C . VAL A 1 82 ? 6.852 -9.493 -13.230 1.00 92.38 82 VAL A C 1
ATOM 569 O O . VAL A 1 82 ? 6.135 -9.212 -12.270 1.00 92.38 82 VAL A O 1
ATOM 572 N N . ARG A 1 83 ? 6.370 -9.956 -14.380 1.00 93.75 83 ARG A N 1
ATOM 573 C CA . ARG A 1 83 ? 4.995 -10.394 -14.598 1.00 93.75 83 ARG A CA 1
ATOM 574 C C . ARG A 1 83 ? 4.953 -11.911 -14.645 1.00 93.75 83 ARG A C 1
ATOM 576 O O . ARG A 1 83 ? 5.655 -12.529 -15.444 1.00 93.75 83 ARG A O 1
ATOM 583 N N . LEU A 1 84 ? 4.090 -12.500 -13.830 1.00 90.50 84 LEU A N 1
ATOM 584 C CA . LEU A 1 84 ? 3.786 -13.920 -13.863 1.00 90.50 84 LEU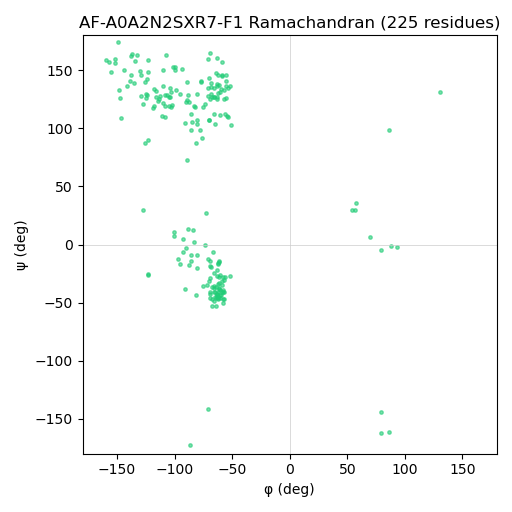 A CA 1
ATOM 585 C C . LEU A 1 84 ? 2.429 -14.127 -14.534 1.00 90.50 84 LEU A C 1
ATOM 587 O O . LEU A 1 84 ? 1.423 -13.545 -14.115 1.00 90.50 84 LEU A O 1
ATOM 591 N N . ALA A 1 85 ? 2.398 -14.981 -15.554 1.00 92.62 85 ALA A N 1
ATOM 592 C CA . ALA A 1 85 ? 1.160 -15.575 -16.038 1.00 92.62 85 ALA A CA 1
ATOM 593 C C . ALA A 1 85 ? 0.898 -16.840 -15.218 1.00 92.62 85 ALA A C 1
ATOM 595 O O . ALA A 1 85 ? 1.753 -17.720 -15.139 1.00 92.62 85 ALA A O 1
ATOM 596 N N . LEU A 1 86 ? -0.257 -16.898 -14.565 1.00 90.00 86 LEU A N 1
ATOM 597 C CA . LEU A 1 86 ? -0.629 -17.945 -13.627 1.00 90.00 86 LEU A CA 1
ATOM 598 C C . LEU A 1 86 ? -1.931 -18.623 -14.067 1.00 90.00 86 LEU A C 1
ATOM 600 O O . LEU A 1 86 ? -2.838 -17.971 -14.587 1.00 90.00 86 LEU A O 1
ATOM 604 N N . THR A 1 87 ? -2.069 -19.909 -13.762 1.00 91.56 87 THR A N 1
ATOM 605 C CA . THR A 1 87 ? -3.318 -20.664 -13.905 1.00 91.56 87 THR A CA 1
ATOM 606 C C . THR A 1 87 ? -3.805 -21.128 -12.539 1.00 91.56 87 THR A C 1
ATOM 608 O O . THR A 1 87 ? -3.076 -21.760 -11.777 1.00 91.56 87 THR A O 1
ATOM 611 N N . ARG A 1 88 ? -5.057 -20.813 -12.215 1.00 91.31 88 ARG A N 1
ATOM 612 C CA . ARG A 1 88 ? -5.748 -21.319 -11.025 1.00 91.31 88 ARG A CA 1
ATOM 613 C C . ARG A 1 88 ? -6.072 -22.810 -11.162 1.00 91.31 88 ARG A C 1
ATOM 615 O O . ARG A 1 88 ? -6.235 -23.283 -12.285 1.00 91.31 88 ARG A O 1
ATOM 622 N N . PRO A 1 89 ? -6.320 -23.527 -10.051 1.00 90.81 89 PRO A N 1
ATOM 623 C CA . PRO A 1 89 ? -6.799 -24.911 -10.103 1.00 90.81 89 PRO A CA 1
ATOM 624 C C . PRO A 1 89 ? -8.094 -25.103 -10.913 1.00 90.81 89 PRO A C 1
ATOM 626 O O . PRO A 1 89 ? -8.301 -26.160 -11.494 1.00 90.81 89 PRO A O 1
ATOM 629 N N . ASP A 1 90 ? -8.950 -24.075 -10.994 1.00 93.44 90 ASP A N 1
ATOM 630 C CA . ASP A 1 90 ? -10.175 -24.070 -11.811 1.00 93.44 90 ASP A CA 1
ATOM 631 C C . ASP A 1 90 ? -9.942 -23.681 -13.287 1.00 93.44 90 ASP A C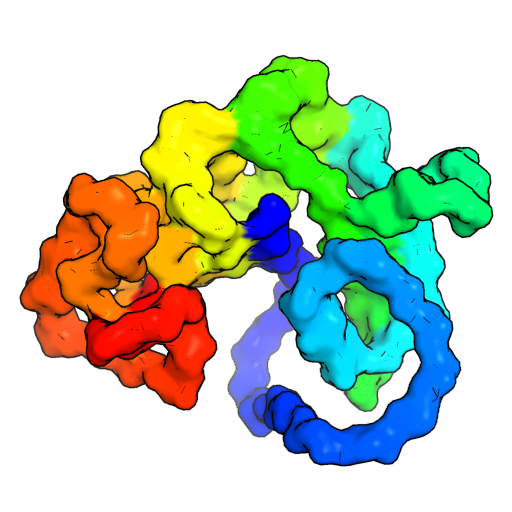 1
ATOM 633 O O . ASP A 1 90 ? -10.892 -23.385 -14.009 1.00 93.44 90 ASP A O 1
ATOM 637 N N . GLY A 1 91 ? -8.684 -23.635 -13.738 1.00 92.81 91 GLY A N 1
ATOM 638 C CA . GLY A 1 91 ? -8.288 -23.312 -15.112 1.00 92.81 91 GLY A CA 1
ATOM 639 C C . GLY A 1 91 ? -8.290 -21.819 -15.456 1.00 92.81 91 GLY A C 1
ATOM 640 O O . GLY A 1 91 ? -7.865 -21.442 -16.550 1.00 92.81 91 GLY A O 1
ATOM 641 N N . LYS A 1 92 ? -8.733 -20.937 -14.551 1.00 92.44 92 LYS A N 1
ATOM 642 C CA . LYS A 1 92 ? -8.762 -19.491 -14.813 1.00 92.44 92 LYS A CA 1
ATOM 643 C C . LYS A 1 92 ? -7.359 -18.895 -14.841 1.00 92.44 92 LYS A C 1
ATOM 645 O O . LYS A 1 92 ? -6.555 -19.133 -13.940 1.00 92.44 92 LYS A O 1
ATOM 650 N N . LYS A 1 93 ? -7.104 -18.050 -15.839 1.00 92.31 93 LYS A N 1
ATOM 651 C CA . LYS A 1 93 ? -5.854 -17.296 -15.967 1.00 92.31 93 LYS A CA 1
ATOM 652 C C . LYS A 1 93 ? -5.821 -16.108 -15.007 1.00 92.31 93 LYS A C 1
ATOM 654 O O . LYS A 1 93 ? -6.830 -15.430 -14.814 1.00 92.31 93 LYS A O 1
ATOM 659 N N . VAL A 1 94 ? -4.658 -15.869 -14.413 1.00 89.62 94 VAL A N 1
ATOM 660 C CA . VAL A 1 94 ? -4.371 -14.787 -13.470 1.00 89.62 94 VAL A CA 1
ATOM 661 C C . VAL A 1 94 ? -3.041 -14.150 -13.849 1.00 89.62 94 VAL A C 1
ATOM 663 O O . VAL A 1 94 ? -2.088 -14.841 -14.189 1.00 89.62 94 VAL A O 1
ATOM 666 N N . THR A 1 95 ? -2.971 -12.827 -13.781 1.00 90.81 95 THR A N 1
ATOM 667 C CA . THR A 1 95 ? -1.720 -12.084 -13.937 1.00 90.81 95 THR A CA 1
ATOM 668 C C . THR A 1 95 ? -1.296 -11.559 -12.577 1.00 90.81 95 THR A C 1
ATOM 670 O O . THR A 1 95 ? -2.099 -10.936 -11.883 1.00 90.81 95 THR A O 1
ATOM 673 N N . LEU A 1 96 ? -0.044 -11.815 -12.204 1.00 90.12 96 LEU A N 1
ATOM 674 C CA . LEU A 1 96 ? 0.571 -11.259 -11.006 1.00 90.12 96 LEU A CA 1
ATOM 675 C C . LEU A 1 96 ? 1.762 -10.397 -11.403 1.00 90.12 96 LEU A C 1
ATOM 677 O O . LEU A 1 96 ? 2.730 -10.900 -11.966 1.00 90.12 96 LEU A O 1
ATOM 681 N N . ASP A 1 97 ? 1.689 -9.118 -11.055 1.00 92.06 97 ASP A N 1
ATOM 682 C CA . ASP A 1 97 ? 2.772 -8.168 -11.266 1.00 92.06 97 ASP A CA 1
ATOM 683 C C . ASP A 1 97 ? 3.506 -7.919 -9.951 1.00 92.06 97 ASP A C 1
ATOM 685 O O . ASP A 1 97 ? 2.922 -7.458 -8.968 1.00 92.06 97 ASP A O 1
ATOM 689 N N . TYR A 1 98 ? 4.799 -8.222 -9.943 1.00 91.12 98 TYR A N 1
ATOM 690 C CA . TYR A 1 98 ? 5.721 -7.823 -8.894 1.00 91.12 98 TYR A CA 1
ATOM 691 C C . TYR A 1 98 ? 6.557 -6.651 -9.403 1.00 91.12 98 TYR A C 1
ATOM 693 O O . TYR A 1 98 ? 7.279 -6.778 -10.391 1.00 91.12 98 TYR A O 1
ATOM 701 N N . VAL A 1 99 ? 6.442 -5.511 -8.723 1.00 92.88 99 VAL A N 1
ATOM 702 C CA . VAL A 1 99 ? 7.121 -4.271 -9.102 1.00 92.88 99 VAL A CA 1
ATOM 703 C C . VAL A 1 99 ? 8.064 -3.846 -7.987 1.00 92.88 99 VAL A C 1
ATOM 705 O O . VAL A 1 99 ? 7.633 -3.554 -6.868 1.00 92.88 99 VAL A O 1
ATOM 708 N N . HIS A 1 100 ? 9.355 -3.810 -8.301 1.00 91.62 100 HIS A N 1
ATOM 709 C CA . HIS A 1 100 ? 10.375 -3.207 -7.459 1.00 91.62 100 HIS A CA 1
ATOM 710 C C . HIS A 1 100 ? 10.395 -1.701 -7.701 1.00 91.62 100 HIS A C 1
ATOM 712 O O . HIS A 1 100 ? 10.646 -1.234 -8.809 1.00 91.62 100 HIS A O 1
ATOM 718 N N . LEU A 1 101 ? 10.104 -0.938 -6.651 1.00 92.38 101 LEU A N 1
ATOM 719 C CA . LEU A 1 101 ? 10.023 0.512 -6.712 1.00 92.38 101 LEU A CA 1
ATOM 720 C C . LEU A 1 101 ? 10.444 1.118 -5.374 1.00 92.38 101 LEU A C 1
ATOM 722 O O . LEU A 1 101 ? 9.970 0.684 -4.316 1.00 92.38 101 LEU A O 1
ATOM 726 N N . ASP A 1 102 ? 11.301 2.138 -5.422 1.00 94.00 102 ASP A N 1
ATOM 727 C CA . ASP A 1 102 ? 11.529 3.003 -4.270 1.00 94.00 102 ASP A CA 1
ATOM 728 C C . ASP A 1 102 ? 10.316 3.928 -4.082 1.00 94.00 102 ASP A C 1
ATOM 730 O O . ASP A 1 102 ? 9.912 4.669 -4.976 1.00 94.00 102 ASP A O 1
ATOM 734 N N . LEU A 1 103 ? 9.702 3.832 -2.904 1.00 94.31 103 LEU A N 1
ATOM 735 C CA . LEU A 1 103 ? 8.501 4.578 -2.530 1.00 94.31 103 LEU A CA 1
ATOM 736 C C . LEU A 1 103 ? 8.818 5.788 -1.642 1.00 94.31 103 LEU A C 1
ATOM 738 O O . LEU A 1 103 ? 7.890 6.396 -1.105 1.00 94.31 103 LEU A O 1
ATOM 742 N N . SER A 1 104 ? 10.101 6.105 -1.445 1.00 95.69 104 SER A N 1
ATOM 743 C CA . SER A 1 104 ? 10.527 7.324 -0.768 1.00 95.69 104 SER A CA 1
ATOM 744 C C . SER A 1 104 ? 10.070 8.554 -1.548 1.00 95.69 104 SER A C 1
ATOM 746 O O . SER A 1 104 ? 10.021 8.560 -2.781 1.00 95.69 104 SER A O 1
ATOM 748 N N . ASP A 1 105 ? 9.746 9.626 -0.832 1.00 97.19 105 ASP A N 1
ATOM 749 C CA . ASP A 1 105 ? 9.351 10.876 -1.472 1.00 97.19 105 ASP A CA 1
ATOM 750 C C . ASP A 1 105 ? 10.480 11.449 -2.336 1.00 97.19 105 ASP A C 1
ATOM 752 O O . ASP A 1 105 ? 10.196 12.035 -3.378 1.00 97.19 105 ASP A O 1
ATOM 756 N N . ASP A 1 106 ? 11.741 11.275 -1.932 1.00 97.31 106 ASP A N 1
ATOM 757 C CA . ASP A 1 106 ? 12.907 11.773 -2.668 1.00 97.31 106 ASP A CA 1
ATOM 758 C C . ASP A 1 106 ? 13.019 11.119 -4.045 1.00 97.31 106 ASP A C 1
ATOM 760 O O . ASP A 1 106 ? 13.195 11.824 -5.042 1.00 97.31 106 ASP A O 1
ATOM 764 N N . TYR A 1 107 ? 12.847 9.795 -4.119 1.00 96.94 107 TYR A N 1
ATOM 765 C CA . TYR A 1 107 ? 12.796 9.087 -5.393 1.00 96.94 107 TYR A CA 1
ATOM 766 C C . TYR A 1 107 ? 11.541 9.469 -6.173 1.00 96.94 107 TYR A C 1
ATOM 768 O O . TYR A 1 107 ? 11.625 9.902 -7.325 1.00 96.94 107 TYR A O 1
ATOM 776 N N . LEU A 1 108 ? 10.366 9.363 -5.545 1.00 96.62 108 LEU A N 1
ATOM 777 C CA . LEU A 1 108 ? 9.099 9.569 -6.232 1.00 96.62 108 LEU A CA 1
ATOM 778 C C . LEU A 1 108 ? 8.993 10.978 -6.808 1.00 96.62 108 LEU A C 1
ATOM 780 O O . LEU A 1 108 ? 8.542 11.090 -7.936 1.00 96.62 108 LEU A O 1
ATOM 784 N N . LYS A 1 109 ? 9.452 12.039 -6.133 1.00 95.94 109 LYS A N 1
ATOM 785 C CA . LYS A 1 109 ? 9.423 13.429 -6.645 1.00 95.94 109 LYS A CA 1
ATOM 786 C C . LYS A 1 109 ? 10.258 13.654 -7.908 1.00 95.94 109 LYS A C 1
ATOM 788 O O . LYS A 1 109 ? 9.978 14.599 -8.641 1.00 95.94 109 LYS A O 1
ATOM 793 N N . GLN A 1 110 ? 11.236 12.794 -8.174 1.00 97.69 110 GLN A N 1
ATOM 794 C CA . GLN A 1 110 ? 12.115 12.881 -9.344 1.00 97.69 110 GLN A CA 1
ATOM 795 C C . GLN A 1 110 ? 11.656 11.985 -10.507 1.00 97.69 110 GLN A C 1
ATOM 797 O O . GLN A 1 110 ? 12.132 12.150 -11.625 1.00 97.69 110 GLN A O 1
ATOM 802 N N . HIS A 1 111 ? 10.713 11.064 -10.268 1.00 97.75 111 HIS A N 1
ATOM 803 C CA . HIS A 1 111 ? 10.304 10.043 -11.238 1.00 97.75 111 HIS A CA 1
ATOM 804 C C . HIS A 1 111 ? 8.793 10.102 -11.522 1.00 97.75 111 HIS A C 1
ATOM 806 O O . HIS A 1 111 ? 7.980 9.456 -10.857 1.00 97.75 111 HIS A O 1
ATOM 812 N N . ASP A 1 112 ? 8.396 10.891 -12.523 1.00 97.56 112 ASP A N 1
ATOM 813 C CA . ASP A 1 112 ? 6.986 11.125 -12.885 1.00 97.56 112 ASP A CA 1
ATOM 814 C C . ASP A 1 112 ? 6.251 9.850 -13.316 1.00 97.56 112 ASP A C 1
ATOM 816 O O . ASP A 1 112 ? 5.082 9.645 -12.972 1.00 97.56 112 ASP A O 1
ATOM 820 N N . ASN A 1 113 ? 6.945 8.965 -14.031 1.00 97.06 113 ASN A N 1
ATOM 821 C CA . ASN A 1 113 ? 6.420 7.667 -14.444 1.00 97.06 113 ASN A CA 1
ATOM 822 C C . ASN A 1 113 ? 6.103 6.777 -13.231 1.00 97.06 113 ASN A C 1
ATOM 824 O O . ASN A 1 113 ? 5.029 6.178 -13.169 1.00 97.06 113 ASN A O 1
ATOM 828 N N . ALA A 1 114 ? 6.984 6.748 -12.228 1.00 96.12 114 ALA A N 1
ATOM 829 C CA . ALA A 1 114 ? 6.764 6.017 -10.985 1.00 96.12 114 ALA A CA 1
ATOM 830 C C . ALA A 1 114 ? 5.566 6.566 -10.201 1.00 96.12 114 ALA A C 1
ATOM 832 O O . ALA A 1 114 ? 4.729 5.787 -9.740 1.00 96.12 114 ALA A O 1
ATOM 833 N N . ARG A 1 115 ? 5.433 7.897 -10.092 1.00 96.44 115 ARG A N 1
ATOM 834 C CA . ARG A 1 115 ? 4.266 8.521 -9.438 1.00 96.44 115 ARG A CA 1
ATOM 835 C C . ARG A 1 115 ? 2.971 8.201 -10.172 1.00 96.44 115 ARG A C 1
ATOM 837 O O . ARG A 1 115 ? 1.997 7.805 -9.539 1.00 96.44 115 ARG A O 1
ATOM 844 N N . THR A 1 116 ? 2.971 8.312 -11.498 1.00 97.19 116 THR A N 1
ATOM 845 C CA . THR A 1 116 ? 1.799 8.002 -12.330 1.00 97.19 116 THR A CA 1
ATOM 846 C C . THR A 1 116 ? 1.368 6.547 -12.161 1.00 97.19 116 THR A C 1
ATOM 848 O O . THR A 1 116 ? 0.180 6.266 -11.980 1.00 97.19 116 THR A O 1
ATOM 851 N N . TRP A 1 117 ? 2.330 5.622 -12.152 1.00 96.19 117 TRP A N 1
ATOM 852 C CA . TRP A 1 117 ? 2.060 4.209 -11.919 1.00 96.19 117 TRP A CA 1
ATOM 853 C C . TRP A 1 117 ? 1.500 3.964 -10.513 1.00 96.19 117 TRP A C 1
ATOM 855 O O . TRP A 1 117 ? 0.478 3.292 -10.367 1.00 96.19 117 TRP A O 1
ATOM 865 N N . LEU A 1 118 ? 2.108 4.568 -9.487 1.00 95.81 118 LEU A N 1
ATOM 866 C CA . LEU A 1 118 ? 1.684 4.445 -8.092 1.00 95.81 118 LEU A CA 1
ATOM 867 C C . LEU A 1 118 ? 0.253 4.950 -7.870 1.00 95.81 118 LEU A C 1
ATOM 869 O O . LEU A 1 118 ? -0.540 4.257 -7.237 1.00 95.81 118 LEU A O 1
ATOM 873 N N . THR A 1 119 ? -0.102 6.115 -8.415 1.00 94.19 119 THR A N 1
ATOM 874 C CA . THR A 1 119 ? -1.464 6.669 -8.333 1.00 94.19 119 THR A CA 1
ATOM 875 C C . THR A 1 119 ? -2.490 5.749 -8.997 1.00 94.19 119 THR A C 1
ATOM 877 O O . THR A 1 119 ? -3.601 5.567 -8.498 1.00 94.19 119 THR A O 1
ATOM 880 N N . ARG A 1 120 ? -2.133 5.117 -10.120 1.00 94.12 120 ARG A N 1
ATOM 881 C CA . ARG A 1 120 ? -3.005 4.127 -10.769 1.00 94.12 120 ARG A CA 1
ATOM 882 C C . ARG A 1 120 ? -3.146 2.875 -9.910 1.00 94.12 120 ARG A C 1
ATOM 884 O O . ARG A 1 120 ? -4.268 2.419 -9.683 1.00 94.12 120 ARG A O 1
ATOM 891 N N . ALA A 1 121 ? -2.043 2.342 -9.392 1.00 91.75 121 ALA A N 1
ATOM 892 C CA . ALA A 1 121 ? -2.066 1.190 -8.497 1.00 91.75 121 ALA A CA 1
ATOM 893 C C . ALA A 1 121 ? -2.915 1.465 -7.240 1.00 91.75 121 ALA A C 1
ATOM 895 O O . ALA A 1 121 ? -3.729 0.625 -6.857 1.00 91.75 121 ALA A O 1
ATOM 896 N N . SER A 1 122 ? -2.819 2.668 -6.662 1.00 94.00 122 SER A N 1
ATOM 897 C CA . SER A 1 122 ? -3.551 3.046 -5.449 1.00 94.00 122 SER A CA 1
ATOM 898 C C . SER A 1 122 ? -5.063 3.184 -5.636 1.00 94.00 122 SER A C 1
ATOM 900 O O . SER A 1 122 ? -5.784 3.172 -4.646 1.00 94.00 122 SER A O 1
ATOM 902 N N . SER A 1 123 ? -5.574 3.253 -6.869 1.00 94.25 123 SER A N 1
ATOM 903 C CA . SER A 1 123 ? -7.022 3.242 -7.157 1.00 94.25 123 SER A CA 1
ATOM 904 C C . SER A 1 123 ? -7.697 1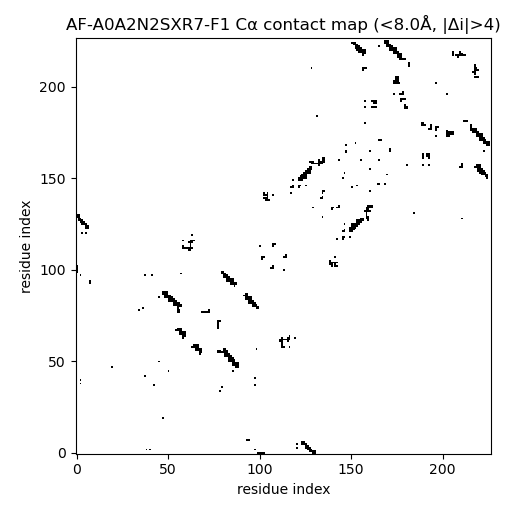.872 -6.977 1.00 94.25 123 SER A C 1
ATOM 906 O O . SER A 1 123 ? -8.910 1.741 -7.146 1.00 94.25 123 SER A O 1
ATOM 908 N N . HIS A 1 124 ? -6.936 0.841 -6.601 1.00 94.12 124 HIS A N 1
ATOM 909 C CA . HIS A 1 124 ? -7.431 -0.516 -6.389 1.00 94.12 124 HIS A CA 1
ATOM 910 C C . HIS A 1 124 ? -7.475 -0.886 -4.903 1.00 94.12 124 HIS A C 1
ATOM 912 O O . HIS A 1 124 ? -6.861 -0.248 -4.042 1.00 94.12 124 HIS A O 1
ATOM 918 N N . ARG A 1 125 ? -8.222 -1.951 -4.580 1.00 94.75 125 ARG A N 1
ATOM 919 C CA . ARG A 1 125 ? -8.254 -2.508 -3.220 1.00 94.75 125 ARG A CA 1
ATOM 920 C C . ARG A 1 125 ? -6.835 -2.880 -2.809 1.00 94.75 125 ARG A C 1
ATOM 922 O O . ARG A 1 125 ? -6.178 -3.637 -3.513 1.00 94.75 125 ARG A O 1
ATOM 929 N N . THR A 1 126 ? -6.393 -2.350 -1.677 1.00 92.75 126 THR A N 1
ATOM 930 C CA . THR A 1 126 ? -4.994 -2.426 -1.272 1.00 92.75 126 THR A CA 1
ATOM 931 C C . THR A 1 126 ? -4.846 -3.239 0.007 1.00 92.75 126 THR A C 1
ATOM 933 O O . THR A 1 126 ? -5.538 -3.002 0.995 1.00 92.75 126 THR A O 1
ATOM 936 N N . PHE A 1 127 ? -3.896 -4.167 0.009 1.00 92.12 127 PHE A N 1
ATOM 937 C CA . PHE A 1 127 ? -3.317 -4.720 1.228 1.00 92.12 127 PHE A CA 1
ATOM 938 C C . PHE A 1 127 ? -1.942 -4.088 1.431 1.00 92.12 127 PHE A C 1
ATOM 940 O O . PHE A 1 127 ? -1.156 -4.051 0.488 1.00 92.12 127 PHE A O 1
ATOM 947 N N . THR A 1 128 ? -1.639 -3.596 2.632 1.00 89.19 128 THR A N 1
ATOM 948 C CA . THR A 1 128 ? -0.309 -3.059 2.939 1.00 89.19 128 THR A CA 1
ATOM 949 C C . THR A 1 128 ? 0.355 -3.854 4.045 1.00 89.19 128 THR A C 1
ATOM 951 O O . THR A 1 128 ? -0.220 -4.073 5.113 1.00 89.19 128 THR A O 1
ATOM 954 N N . LYS A 1 129 ? 1.620 -4.184 3.806 1.00 84.75 129 LYS A N 1
ATOM 955 C CA . LYS A 1 129 ? 2.591 -4.551 4.828 1.00 84.75 129 LYS A CA 1
ATOM 956 C C . LYS A 1 129 ? 3.807 -3.664 4.620 1.00 84.75 129 LYS A C 1
ATOM 958 O O . LYS A 1 129 ? 4.396 -3.689 3.540 1.00 84.75 129 LYS A O 1
ATOM 963 N N . ALA A 1 130 ? 4.178 -2.888 5.632 1.00 75.31 130 ALA A N 1
ATOM 964 C CA . ALA A 1 130 ? 5.354 -2.035 5.555 1.00 75.31 130 ALA A CA 1
ATOM 965 C C . ALA A 1 130 ? 6.465 -2.550 6.472 1.00 75.31 130 ALA A C 1
ATOM 967 O O . ALA A 1 130 ? 6.224 -3.150 7.526 1.00 75.31 130 ALA A O 1
ATOM 968 N N . ALA A 1 131 ? 7.700 -2.290 6.056 1.00 68.88 131 ALA A N 1
ATOM 969 C CA . ALA A 1 131 ? 8.836 -2.305 6.957 1.00 68.88 131 ALA A CA 1
ATOM 970 C C . ALA A 1 131 ? 8.812 -1.011 7.783 1.00 68.88 131 ALA A C 1
ATOM 972 O O . ALA A 1 131 ? 8.480 0.050 7.256 1.00 68.88 131 ALA A O 1
ATOM 973 N N . SER A 1 132 ? 9.138 -1.101 9.070 1.00 82.88 132 SER A N 1
ATOM 974 C CA . SER A 1 132 ? 9.521 0.046 9.905 1.00 82.88 132 SER A CA 1
ATOM 975 C C . SER A 1 132 ? 8.564 1.243 9.964 1.00 82.88 132 SER A C 1
ATOM 977 O O . SER A 1 132 ? 9.014 2.370 10.164 1.00 82.88 132 SER A O 1
ATOM 979 N N . HIS A 1 133 ? 7.250 1.029 9.810 1.00 90.31 133 HIS A N 1
ATOM 980 C CA . HIS A 1 133 ? 6.243 2.099 9.904 1.00 90.31 133 HIS A CA 1
ATOM 981 C C . HIS A 1 133 ? 6.480 3.264 8.914 1.00 90.31 133 HIS A C 1
ATOM 983 O O . HIS A 1 133 ? 6.141 4.412 9.201 1.00 90.31 133 HIS A O 1
ATOM 989 N N . LEU A 1 134 ? 7.082 2.996 7.745 1.00 91.12 134 LEU A N 1
ATOM 990 C CA . LEU A 1 134 ? 7.565 4.046 6.836 1.00 91.12 134 LEU A CA 1
ATOM 991 C C . LEU A 1 134 ? 6.466 5.005 6.358 1.00 91.12 134 LEU A C 1
ATOM 993 O O . LEU A 1 134 ? 6.684 6.209 6.390 1.00 91.12 134 LEU A O 1
ATOM 997 N N . MET A 1 135 ? 5.261 4.521 6.031 1.00 92.50 135 MET A N 1
ATOM 998 C CA . MET A 1 135 ? 4.142 5.380 5.587 1.00 92.50 135 MET A CA 1
ATOM 999 C C . MET A 1 135 ? 3.609 6.333 6.672 1.00 92.50 135 MET A C 1
ATOM 1001 O O . MET A 1 135 ? 2.761 7.178 6.400 1.00 92.50 135 MET A O 1
ATOM 1005 N N . GLN A 1 136 ? 4.098 6.216 7.907 1.00 93.00 136 GLN A N 1
ATOM 1006 C CA . GLN A 1 136 ? 3.770 7.106 9.026 1.00 93.00 136 GLN A CA 1
ATOM 1007 C C . GLN A 1 136 ? 4.786 8.254 9.137 1.00 93.00 136 GLN A C 1
ATOM 1009 O O . GLN A 1 136 ? 4.619 9.166 9.946 1.00 93.00 136 GLN A O 1
ATOM 1014 N N . LYS A 1 137 ? 5.858 8.218 8.334 1.00 91.75 137 LYS A N 1
ATOM 1015 C CA . LYS A 1 137 ? 6.915 9.227 8.286 1.00 91.75 137 LYS A CA 1
ATOM 1016 C C . LYS A 1 137 ? 6.620 10.274 7.203 1.00 91.75 137 LYS A C 1
ATOM 1018 O O . LYS A 1 137 ? 5.978 9.961 6.201 1.00 91.75 137 LYS A O 1
ATOM 1023 N N . PRO A 1 138 ? 7.094 11.522 7.373 1.00 94.31 138 PRO A N 1
ATOM 1024 C CA . PRO A 1 138 ? 6.823 12.596 6.418 1.00 94.31 138 PRO A CA 1
ATOM 1025 C C . PRO A 1 138 ? 7.467 12.377 5.044 1.00 94.31 138 PRO A C 1
ATOM 1027 O O . PRO A 1 138 ? 6.939 12.894 4.076 1.00 94.31 138 PRO A O 1
ATOM 1030 N N . PHE A 1 139 ? 8.549 11.596 4.957 1.00 94.38 139 PHE A N 1
ATOM 1031 C CA . PHE A 1 139 ? 9.290 11.299 3.720 1.00 94.38 139 PHE A CA 1
ATOM 1032 C C . PHE A 1 139 ? 8.764 10.071 2.941 1.00 94.38 139 PHE A C 1
ATOM 1034 O O . PHE A 1 139 ? 9.439 9.571 2.045 1.00 94.38 139 PHE A O 1
ATOM 1041 N N . PHE A 1 140 ? 7.570 9.578 3.287 1.00 95.62 140 PHE A N 1
ATOM 1042 C CA . PHE A 1 140 ? 6.774 8.609 2.511 1.00 95.62 140 PHE A CA 1
ATOM 1043 C C . PHE A 1 140 ? 5.344 9.145 2.294 1.00 95.62 140 PHE A C 1
ATOM 1045 O O . PHE A 1 140 ? 4.368 8.388 2.242 1.00 95.62 140 PHE A O 1
ATOM 1052 N N . SER A 1 141 ? 5.197 10.472 2.241 1.00 96.44 141 SER A N 1
ATOM 1053 C CA . SER A 1 141 ? 3.903 11.132 2.086 1.00 96.44 141 SER A CA 1
ATOM 1054 C C . SER A 1 141 ? 3.254 10.847 0.736 1.00 96.44 141 SER A C 1
ATOM 1056 O O . SER A 1 141 ? 2.048 10.639 0.698 1.00 96.44 141 SER A O 1
ATOM 1058 N N . VAL A 1 142 ? 4.022 10.730 -0.351 1.00 96.88 142 VAL A N 1
ATOM 1059 C CA . VAL A 1 142 ? 3.463 10.540 -1.699 1.00 96.88 142 VAL A CA 1
ATOM 1060 C C . VAL A 1 142 ? 2.671 9.233 -1.788 1.00 96.88 142 VAL A C 1
ATOM 1062 O O . VAL A 1 142 ? 1.531 9.228 -2.253 1.00 96.88 142 VAL A O 1
ATOM 1065 N N . VAL A 1 143 ? 3.227 8.122 -1.290 1.00 96.12 143 VAL A N 1
ATOM 1066 C CA . VAL A 1 143 ? 2.516 6.831 -1.256 1.00 96.12 143 VAL A CA 1
ATOM 1067 C C . VAL A 1 143 ? 1.355 6.835 -0.266 1.00 96.12 143 VAL A C 1
ATOM 1069 O O . VAL A 1 143 ? 0.277 6.331 -0.589 1.00 96.12 143 VAL A O 1
ATOM 1072 N N . ARG A 1 144 ? 1.538 7.430 0.919 1.00 96.25 144 ARG A N 1
ATOM 1073 C CA . ARG A 1 144 ? 0.478 7.550 1.928 1.00 96.25 144 ARG A CA 1
ATOM 1074 C C . ARG A 1 144 ? -0.730 8.288 1.349 1.00 96.25 144 ARG A C 1
ATOM 1076 O O . ARG A 1 144 ? -1.853 7.793 1.431 1.00 96.25 144 ARG A O 1
ATOM 1083 N N . ASP A 1 145 ? -0.488 9.439 0.738 1.00 97.44 145 ASP A N 1
ATOM 1084 C CA . ASP A 1 145 ? -1.525 10.331 0.238 1.00 97.44 145 ASP A CA 1
ATOM 1085 C C . ASP A 1 145 ? -2.196 9.732 -1.011 1.00 97.44 145 ASP A C 1
ATOM 1087 O O . ASP A 1 145 ? -3.417 9.809 -1.138 1.00 97.44 145 ASP A O 1
ATOM 1091 N N . ALA A 1 146 ? -1.453 9.016 -1.866 1.00 96.81 146 ALA A N 1
ATOM 1092 C CA . ALA A 1 146 ? -2.028 8.265 -2.985 1.00 96.81 146 ALA A CA 1
ATOM 1093 C C . ALA A 1 146 ? -2.989 7.151 -2.524 1.00 96.81 146 ALA A C 1
ATOM 1095 O O . ALA A 1 146 ? -4.051 6.959 -3.124 1.00 96.81 146 ALA A O 1
ATOM 1096 N N . LEU A 1 147 ? -2.654 6.414 -1.458 1.00 96.50 147 LEU A N 1
ATOM 1097 C CA . LEU A 1 147 ? -3.535 5.385 -0.893 1.00 96.50 147 LEU A CA 1
ATOM 1098 C C . LEU A 1 147 ? -4.768 6.004 -0.221 1.00 96.50 147 LEU A C 1
ATOM 1100 O O . LEU A 1 147 ? -5.894 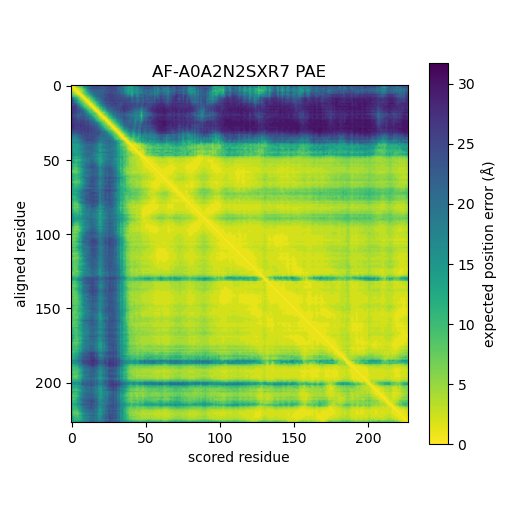5.573 -0.475 1.00 96.50 147 LEU A O 1
ATOM 1104 N N . ILE A 1 148 ? -4.579 7.050 0.589 1.00 96.81 148 ILE A N 1
ATOM 1105 C CA . ILE A 1 148 ? -5.679 7.761 1.259 1.00 96.81 148 ILE A CA 1
ATOM 1106 C C . ILE A 1 148 ? -6.607 8.443 0.250 1.00 96.81 148 ILE A C 1
ATOM 1108 O O . ILE A 1 148 ? -7.822 8.457 0.453 1.00 96.81 148 ILE A O 1
ATOM 1112 N N . GLY A 1 149 ? -6.071 8.973 -0.847 1.00 96.69 149 GLY A N 1
ATOM 1113 C CA . GLY A 1 149 ? -6.833 9.679 -1.874 1.00 96.69 149 GLY A CA 1
ATOM 1114 C C . GLY A 1 149 ? -7.644 8.762 -2.787 1.00 96.69 149 GLY A C 1
ATOM 1115 O O . GLY A 1 149 ? -8.754 9.124 -3.166 1.00 96.69 149 GLY A O 1
ATOM 1116 N N . HIS A 1 150 ? -7.132 7.568 -3.109 1.00 95.81 150 HIS A N 1
ATOM 1117 C CA . HIS A 1 150 ? -7.679 6.776 -4.219 1.00 95.81 150 HIS A CA 1
ATOM 1118 C C . HIS A 1 150 ? -8.157 5.368 -3.852 1.00 95.81 150 HIS A C 1
ATOM 1120 O O . HIS A 1 150 ? -9.040 4.846 -4.532 1.00 95.81 150 HIS A O 1
ATOM 1126 N N . ALA A 1 151 ? -7.642 4.743 -2.786 1.00 96.69 151 ALA A N 1
ATOM 1127 C CA . ALA A 1 151 ? -7.959 3.340 -2.523 1.00 96.69 151 ALA A CA 1
ATOM 1128 C C . ALA A 1 151 ? -9.434 3.163 -2.117 1.00 96.69 151 ALA A C 1
ATOM 1130 O O . ALA A 1 151 ? -9.885 3.841 -1.192 1.00 96.69 151 ALA A O 1
ATOM 1131 N N . PRO A 1 152 ? -10.203 2.245 -2.730 1.00 96.88 152 PRO A N 1
ATOM 1132 C CA . PRO A 1 152 ? -11.568 1.932 -2.299 1.00 96.88 152 PRO A CA 1
ATOM 1133 C C . PRO A 1 152 ? -11.602 1.209 -0.943 1.00 96.88 152 PRO A C 1
ATOM 1135 O O . PRO A 1 152 ? -12.563 1.329 -0.184 1.00 96.88 152 PRO A O 1
ATOM 1138 N N . SER A 1 153 ? -10.548 0.457 -0.621 1.00 97.19 153 SER A N 1
ATOM 1139 C CA . SER A 1 153 ? -10.370 -0.189 0.679 1.00 97.19 153 SER A CA 1
ATOM 1140 C C . SER A 1 153 ? -8.895 -0.445 0.965 1.00 97.19 153 SER A C 1
ATOM 1142 O O . SER A 1 153 ? -8.144 -0.765 0.039 1.00 97.19 153 SER A O 1
ATOM 1144 N N . VAL A 1 154 ? -8.515 -0.393 2.240 1.00 97.19 154 VAL A N 1
ATOM 1145 C CA . VAL A 1 154 ? -7.168 -0.711 2.727 1.00 97.19 154 VAL A CA 1
ATOM 1146 C C . VAL A 1 154 ? -7.253 -1.785 3.810 1.00 97.19 154 VAL A C 1
ATOM 1148 O O . VAL A 1 154 ? -8.018 -1.661 4.763 1.00 97.19 154 VAL A O 1
ATOM 1151 N N . VAL A 1 155 ? -6.456 -2.842 3.677 1.00 96.44 155 VAL A N 1
ATOM 1152 C CA . VAL A 1 155 ? -6.239 -3.845 4.724 1.00 96.44 155 VAL A CA 1
ATOM 1153 C C . VAL A 1 155 ? -4.790 -3.755 5.183 1.00 96.44 155 VAL A C 1
ATOM 1155 O O . VAL A 1 155 ? -3.881 -3.824 4.359 1.00 96.44 155 VAL A O 1
ATOM 1158 N N . GLN A 1 156 ? -4.558 -3.585 6.481 1.00 95.19 156 GLN A N 1
ATOM 1159 C CA . GLN A 1 156 ? -3.209 -3.366 7.006 1.00 95.19 156 GLN A CA 1
ATOM 1160 C C . GLN A 1 156 ? -3.041 -3.861 8.445 1.00 95.19 156 GLN A C 1
ATOM 1162 O O . GLN A 1 156 ? -4.010 -3.962 9.200 1.00 95.19 156 GLN A O 1
ATOM 1167 N N . ASP A 1 157 ? -1.799 -4.157 8.821 1.00 93.62 157 ASP A N 1
ATOM 1168 C CA . ASP A 1 157 ? -1.382 -4.265 10.222 1.00 93.62 157 ASP A CA 1
ATOM 1169 C C . ASP A 1 157 ? -0.975 -2.877 10.766 1.00 93.62 157 ASP A C 1
ATOM 1171 O O . ASP A 1 157 ? -1.126 -1.854 10.095 1.00 93.62 157 ASP A O 1
ATOM 1175 N N . GLU A 1 158 ? -0.418 -2.816 11.977 1.00 92.62 158 GLU A N 1
ATOM 1176 C CA . GLU A 1 158 ? 0.019 -1.557 12.595 1.00 92.62 158 GLU A CA 1
ATOM 1177 C C . GLU A 1 158 ? 1.113 -0.806 11.818 1.00 92.62 158 GLU A C 1
ATOM 1179 O O . GLU A 1 158 ? 1.398 0.356 12.119 1.00 92.62 158 GLU A O 1
ATOM 1184 N N . THR A 1 159 ? 1.773 -1.461 10.861 1.00 91.94 159 THR A N 1
ATOM 1185 C CA . THR A 1 159 ? 2.918 -0.890 10.144 1.00 91.94 159 THR A CA 1
ATOM 1186 C C . THR A 1 159 ? 2.502 -0.047 8.947 1.00 91.94 159 THR A C 1
ATOM 1188 O O . THR A 1 159 ? 3.331 0.699 8.432 1.00 91.94 159 THR A O 1
ATOM 1191 N N . GLY A 1 160 ? 1.241 -0.153 8.516 1.00 93.69 160 GLY A N 1
ATOM 1192 C CA . GLY A 1 160 ? 0.695 0.576 7.376 1.00 93.69 160 GLY A CA 1
ATOM 1193 C C . GLY A 1 160 ? 0.518 2.078 7.629 1.00 93.69 160 GLY A C 1
ATOM 1194 O O . GLY A 1 160 ? 1.341 2.735 8.269 1.00 93.69 160 GLY A O 1
ATOM 1195 N N . LEU A 1 161 ? -0.569 2.633 7.102 1.00 95.75 161 LEU A N 1
ATOM 1196 C CA . LEU A 1 161 ? -0.978 4.017 7.318 1.00 95.75 161 LEU A CA 1
ATOM 1197 C C . LEU A 1 161 ? -1.194 4.281 8.816 1.00 95.75 161 LEU A C 1
ATOM 1199 O O . LEU A 1 161 ? -1.674 3.415 9.556 1.00 95.75 161 LEU A O 1
ATOM 1203 N N . ASP A 1 162 ? -0.856 5.491 9.259 1.00 95.81 162 ASP A N 1
ATOM 1204 C CA . ASP A 1 162 ? -1.167 5.949 10.614 1.00 95.81 162 ASP A CA 1
ATOM 1205 C C . ASP A 1 162 ? -2.692 5.935 10.804 1.00 95.81 162 ASP A C 1
ATOM 1207 O O . ASP A 1 162 ? -3.436 6.445 9.958 1.00 95.81 162 ASP A O 1
ATOM 1211 N N . TYR A 1 163 ? -3.178 5.344 11.899 1.00 97.31 163 TYR A N 1
ATOM 1212 C CA . TYR A 1 163 ? -4.612 5.246 12.162 1.00 97.31 163 TYR A CA 1
ATOM 1213 C C . TYR A 1 163 ? -5.302 6.614 12.197 1.00 97.31 163 TYR A C 1
ATOM 1215 O O . TYR A 1 163 ? -6.469 6.722 11.811 1.00 97.31 163 TYR A O 1
ATOM 1223 N N . LYS A 1 164 ? -4.591 7.672 12.612 1.00 96.44 164 LYS A N 1
ATOM 1224 C CA . LYS A 1 164 ? -5.133 9.037 12.614 1.00 96.44 164 LYS A CA 1
ATOM 1225 C C . LYS A 1 164 ? -5.512 9.512 11.211 1.00 96.44 164 LYS A C 1
ATOM 1227 O O . LYS A 1 164 ? -6.457 10.278 11.067 1.00 96.44 164 LYS A O 1
ATOM 1232 N N . ASP A 1 165 ? -4.777 9.077 10.191 1.00 96.06 165 ASP A N 1
ATOM 1233 C CA . ASP A 1 165 ? -4.986 9.477 8.803 1.00 96.06 165 ASP A CA 1
ATOM 1234 C C . ASP A 1 165 ? -5.941 8.505 8.109 1.00 96.06 165 ASP A C 1
ATOM 1236 O O . ASP A 1 165 ? -6.844 8.931 7.390 1.00 96.06 165 ASP A O 1
ATOM 1240 N N . LEU A 1 166 ? -5.828 7.210 8.422 1.00 97.12 166 LEU A N 1
ATOM 1241 C CA . LEU A 1 166 ? -6.755 6.183 7.956 1.00 97.12 166 LEU A CA 1
ATOM 1242 C C . LEU A 1 166 ? -8.203 6.482 8.385 1.00 97.12 166 LEU A C 1
ATOM 1244 O O . LEU A 1 166 ? -9.106 6.439 7.554 1.00 97.12 166 LEU A O 1
ATOM 1248 N N . ASN A 1 167 ? -8.451 6.831 9.654 1.00 97.00 167 ASN A N 1
ATOM 1249 C CA . ASN A 1 167 ? -9.828 7.031 10.129 1.00 97.00 167 ASN A CA 1
ATOM 1250 C C . ASN A 1 167 ? -10.514 8.264 9.520 1.00 97.00 167 ASN A C 1
ATOM 1252 O O . ASN A 1 167 ? -11.743 8.344 9.541 1.00 97.00 167 ASN A O 1
ATOM 1256 N N . LYS A 1 168 ? -9.751 9.221 8.970 1.00 97.00 168 LYS A N 1
ATOM 1257 C CA . LYS A 1 168 ? -10.323 10.407 8.319 1.00 97.00 168 LYS A CA 1
ATOM 1258 C C . LYS A 1 168 ? -11.095 9.995 7.068 1.00 97.00 168 LYS A C 1
ATOM 1260 O O . LYS A 1 168 ? -12.259 10.363 6.931 1.00 97.00 168 LYS A O 1
ATOM 1265 N N . ALA A 1 169 ? -10.477 9.175 6.217 1.00 97.44 169 ALA A N 1
ATOM 1266 C CA . ALA A 1 169 ? -11.007 8.802 4.903 1.00 97.44 169 ALA A CA 1
ATOM 1267 C C . ALA A 1 169 ? -11.793 7.476 4.870 1.00 97.44 169 ALA A C 1
ATOM 1269 O O . ALA A 1 169 ? -12.532 7.229 3.916 1.00 97.44 169 ALA A O 1
ATOM 1270 N N . PHE A 1 170 ? -11.652 6.620 5.886 1.00 98.44 170 PHE A N 1
ATOM 1271 C CA . PHE A 1 170 ? -12.212 5.267 5.869 1.00 98.44 170 PHE A CA 1
ATOM 1272 C C . PHE A 1 170 ? -13.016 4.938 7.130 1.00 98.44 170 PHE A C 1
ATOM 1274 O O . PHE A 1 170 ? -12.691 5.393 8.227 1.00 98.44 170 PHE A O 1
ATOM 1281 N N . ASP A 1 171 ? -14.023 4.084 6.969 1.00 97.69 171 ASP A N 1
ATOM 1282 C CA . ASP A 1 171 ? -14.672 3.360 8.059 1.00 97.69 171 ASP A CA 1
ATOM 1283 C C . ASP A 1 171 ? -13.840 2.119 8.390 1.00 97.69 171 ASP A C 1
ATOM 1285 O O . ASP A 1 171 ? -13.607 1.261 7.534 1.00 97.69 171 ASP A O 1
ATOM 1289 N N . VAL A 1 172 ? -13.346 2.035 9.629 1.00 97.19 172 VAL A N 1
ATOM 1290 C CA . VAL A 1 172 ? -12.333 1.044 10.018 1.00 97.19 172 VAL A CA 1
ATOM 1291 C C . VAL A 1 172 ? -12.912 -0.012 10.954 1.00 97.19 172 VAL A C 1
ATOM 1293 O O . VAL A 1 172 ? -13.363 0.286 12.057 1.00 97.19 172 VAL A O 1
ATOM 1296 N N . THR A 1 173 ? -12.824 -1.277 10.545 1.00 96.94 173 THR A N 1
ATOM 1297 C CA . THR A 1 173 ? -13.095 -2.437 11.403 1.00 96.94 173 THR A CA 1
ATOM 1298 C C . THR A 1 173 ? -11.795 -2.977 11.997 1.00 96.94 173 THR A C 1
ATOM 1300 O O . THR A 1 173 ? -10.847 -3.270 11.264 1.00 96.94 173 THR A O 1
ATOM 1303 N N . LEU A 1 174 ? -11.768 -3.164 13.320 1.00 96.94 174 LEU A N 1
ATOM 1304 C CA . LEU A 1 174 ? -10.609 -3.665 14.066 1.00 96.94 174 LEU A CA 1
ATOM 1305 C C . LEU A 1 174 ? -10.721 -5.169 14.368 1.00 96.94 174 LEU A C 1
ATOM 1307 O O . LEU A 1 174 ? -11.745 -5.646 14.872 1.00 96.94 174 LEU A O 1
ATOM 1311 N N . TYR A 1 175 ? -9.640 -5.904 14.104 1.00 96.56 175 TYR A N 1
ATOM 1312 C CA . TYR A 1 175 ? -9.501 -7.334 14.380 1.00 96.56 175 TYR A CA 1
ATOM 1313 C C . TYR A 1 175 ? -8.282 -7.608 15.265 1.00 96.56 175 TYR A C 1
ATOM 1315 O O . TYR A 1 175 ? -7.215 -7.029 15.070 1.00 96.56 175 TYR A O 1
ATOM 1323 N N . GLY A 1 176 ? -8.409 -8.567 16.179 1.00 94.81 176 GLY A N 1
ATOM 1324 C CA . GLY A 1 176 ? -7.329 -8.977 17.073 1.00 94.81 176 GLY A CA 1
ATOM 1325 C C . GLY A 1 176 ? -7.147 -8.019 18.249 1.00 94.81 176 GLY A C 1
ATOM 1326 O O . GLY A 1 176 ? -8.126 -7.499 18.785 1.00 94.81 176 GLY A O 1
ATOM 1327 N N . LYS A 1 177 ? -5.905 -7.807 18.683 1.00 93.00 177 LYS A N 1
ATOM 1328 C CA . LYS A 1 177 ? -5.573 -6.977 19.848 1.00 93.00 177 LYS A CA 1
ATOM 1329 C C . LYS A 1 177 ? -4.340 -6.127 19.562 1.00 93.00 177 LYS A C 1
ATOM 1331 O O . LYS A 1 177 ? -3.384 -6.580 18.938 1.00 93.00 177 LYS A O 1
ATOM 1336 N N . PHE A 1 178 ? -4.372 -4.887 20.037 1.00 93.19 178 PHE A N 1
ATOM 1337 C CA . PHE A 1 178 ? -3.264 -3.949 19.934 1.00 93.19 178 PHE A CA 1
ATOM 1338 C C . PHE A 1 178 ? -3.248 -3.028 21.152 1.00 93.19 178 PHE A C 1
ATOM 1340 O O . PHE A 1 178 ? -4.255 -2.397 21.464 1.00 93.19 178 PHE A O 1
ATOM 1347 N N . ASP A 1 179 ? -2.112 -2.950 21.838 1.00 91.00 179 ASP A N 1
ATOM 1348 C CA . ASP A 1 179 ? -1.884 -2.039 22.966 1.00 91.00 179 ASP A CA 1
ATOM 1349 C C . ASP A 1 179 ? -0.675 -1.113 22.743 1.00 91.00 179 ASP A C 1
ATOM 1351 O O . ASP A 1 179 ? -0.650 -0.010 23.287 1.00 91.00 179 ASP A O 1
ATOM 1355 N N . ARG A 1 180 ? 0.303 -1.540 21.932 1.00 89.94 180 ARG A N 1
ATOM 1356 C CA . ARG A 1 180 ? 1.475 -0.771 21.505 1.00 89.94 180 ARG A CA 1
ATOM 1357 C C . ARG A 1 180 ? 2.116 -1.335 20.231 1.00 89.94 180 ARG A C 1
ATOM 1359 O O . ARG A 1 180 ? 1.962 -2.511 19.871 1.00 89.94 180 ARG A O 1
ATOM 1366 N N . ALA A 1 181 ? 2.881 -0.481 19.554 1.00 88.56 181 ALA A N 1
ATOM 1367 C CA . ALA A 1 181 ? 3.807 -0.905 18.509 1.00 88.56 181 ALA A CA 1
ATOM 1368 C C . ALA A 1 181 ? 4.908 -1.817 19.092 1.00 88.56 181 ALA A C 1
ATOM 1370 O O . ALA A 1 181 ? 5.132 -1.854 20.303 1.00 88.56 181 ALA A O 1
ATOM 1371 N N . TYR A 1 182 ? 5.577 -2.587 18.230 1.00 85.88 182 TYR A N 1
ATOM 1372 C CA . TYR A 1 182 ? 6.723 -3.401 18.644 1.00 85.88 182 TYR A CA 1
ATOM 1373 C C . TYR A 1 182 ? 7.832 -2.522 19.250 1.00 85.88 182 TYR A C 1
ATOM 1375 O O . TYR A 1 182 ? 8.023 -1.392 18.809 1.00 85.88 182 TYR A O 1
ATOM 1383 N N . HIS A 1 183 ? 8.567 -3.034 20.242 1.00 81.44 183 HIS A N 1
ATOM 1384 C CA . HIS A 1 183 ? 9.486 -2.240 21.076 1.00 81.44 183 HIS A CA 1
ATOM 1385 C C . HIS A 1 183 ? 10.656 -1.589 20.316 1.00 81.44 183 HIS A C 1
ATOM 1387 O O . HIS A 1 183 ? 11.297 -0.692 20.846 1.00 81.44 183 HIS A O 1
ATOM 1393 N N . LEU A 1 184 ? 10.939 -2.028 19.086 1.00 84.00 184 LEU A N 1
ATOM 1394 C CA . LEU A 1 184 ? 11.950 -1.407 18.223 1.00 84.00 184 LEU A CA 1
ATOM 1395 C C . LEU A 1 184 ? 11.528 -0.030 17.682 1.00 84.00 184 LEU A C 1
ATOM 1397 O O . LEU A 1 184 ? 12.355 0.673 17.105 1.00 84.00 184 LEU A O 1
ATOM 1401 N N . TRP A 1 185 ? 10.256 0.352 17.813 1.00 83.88 185 TRP A N 1
ATOM 1402 C CA . TRP A 1 185 ? 9.731 1.593 17.247 1.00 83.88 185 TRP A CA 1
ATOM 1403 C C . TRP A 1 185 ? 9.631 2.705 18.281 1.00 83.88 185 TRP A C 1
ATOM 1405 O O . TRP A 1 185 ? 9.446 2.460 19.471 1.00 83.88 185 TRP A O 1
ATOM 1415 N N . THR A 1 186 ? 9.726 3.945 17.793 1.00 76.00 186 THR A N 1
ATOM 1416 C CA . THR A 1 186 ? 9.617 5.152 18.615 1.00 76.00 186 THR A CA 1
ATOM 1417 C C . THR A 1 186 ? 8.347 5.121 19.461 1.00 76.00 186 THR A C 1
ATOM 1419 O O . THR A 1 186 ? 7.261 4.794 18.974 1.00 76.00 186 THR A O 1
ATOM 1422 N N . GLU A 1 187 ? 8.480 5.503 20.726 1.00 71.56 187 GLU A N 1
ATOM 1423 C CA . GLU A 1 187 ? 7.345 5.626 21.628 1.00 71.56 187 GLU A CA 1
ATOM 1424 C C . GLU A 1 187 ? 6.277 6.570 21.044 1.00 71.56 187 GLU A C 1
ATOM 1426 O O . GLU A 1 187 ? 6.579 7.624 20.483 1.00 71.56 187 GLU A O 1
ATOM 1431 N N . GLY A 1 188 ? 5.005 6.175 21.139 1.00 72.19 188 GLY A N 1
ATOM 1432 C CA . GLY A 1 188 ? 3.877 6.953 20.615 1.00 72.19 188 GLY A CA 1
ATOM 1433 C C . GLY A 1 188 ? 3.509 6.691 19.151 1.00 72.19 188 GLY A C 1
ATOM 1434 O O . GLY A 1 188 ? 2.519 7.248 18.682 1.00 72.19 188 GLY A O 1
ATOM 1435 N N . VAL A 1 189 ? 4.231 5.820 18.441 1.00 86.94 189 VAL A N 1
ATOM 1436 C CA . VAL A 1 189 ? 3.788 5.308 17.136 1.00 86.94 189 VAL A CA 1
ATOM 1437 C C . VAL A 1 189 ? 2.419 4.631 17.269 1.00 86.94 189 VAL A C 1
ATOM 1439 O O . VAL A 1 189 ? 2.210 3.812 18.167 1.00 86.94 189 VAL A O 1
ATOM 1442 N N . GLN A 1 190 ? 1.494 4.958 16.358 1.00 93.12 190 GLN A N 1
ATOM 1443 C CA . GLN A 1 190 ? 0.124 4.429 16.336 1.00 93.12 190 GLN A CA 1
ATOM 1444 C C . GLN A 1 190 ? -0.670 4.698 17.634 1.00 93.12 190 GLN A C 1
ATOM 1446 O O . GLN A 1 190 ? -1.479 3.872 18.062 1.00 93.12 190 GLN A O 1
ATOM 1451 N N . ARG A 1 191 ? -0.467 5.853 18.284 1.00 94.12 191 ARG A N 1
ATOM 1452 C CA . ARG A 1 191 ? -1.173 6.226 19.527 1.00 94.12 191 ARG A CA 1
ATOM 1453 C C . ARG A 1 191 ? -2.694 6.213 19.359 1.00 94.12 191 ARG A C 1
ATOM 1455 O O . ARG A 1 191 ? -3.413 5.713 20.219 1.00 94.12 191 ARG A O 1
ATOM 1462 N N . GLU A 1 192 ? -3.187 6.706 18.236 1.00 96.25 192 GLU A N 1
ATOM 1463 C CA . GLU A 1 192 ? -4.607 6.776 17.913 1.00 96.25 192 GLU A CA 1
ATOM 1464 C C . GLU A 1 192 ? -5.186 5.380 17.652 1.00 96.25 192 GLU A C 1
ATOM 1466 O O . GLU A 1 192 ? -6.336 5.125 18.009 1.00 96.25 192 GLU A O 1
ATOM 1471 N N . LEU A 1 193 ? -4.380 4.447 17.127 1.00 96.06 193 LEU A N 1
ATOM 1472 C CA . LEU A 1 193 ? -4.758 3.036 17.025 1.00 96.06 193 LEU A CA 1
ATOM 1473 C C . LEU A 1 193 ? -4.932 2.429 18.421 1.00 96.06 193 LEU A C 1
ATOM 1475 O O . LEU A 1 193 ? -5.932 1.762 18.673 1.00 96.06 193 LEU A O 1
ATOM 1479 N N . VAL A 1 194 ? -4.005 2.694 19.351 1.00 95.00 194 VAL A N 1
ATOM 1480 C CA . VAL A 1 194 ? -4.131 2.245 20.751 1.00 95.00 194 VAL A CA 1
ATOM 1481 C C . VAL A 1 194 ? -5.428 2.766 21.369 1.00 95.00 194 VAL A C 1
ATOM 1483 O O . VAL A 1 194 ? -6.171 1.999 21.982 1.00 95.00 194 VAL A O 1
ATOM 1486 N N . THR A 1 195 ? -5.731 4.054 21.189 1.00 96.06 195 THR A N 1
ATOM 1487 C CA . THR A 1 195 ? -6.980 4.656 21.675 1.00 96.06 195 THR A CA 1
ATOM 1488 C C . THR A 1 195 ? -8.206 3.973 21.069 1.00 96.06 195 THR A C 1
ATOM 1490 O O . THR A 1 195 ? -9.138 3.641 21.800 1.00 96.06 195 THR A O 1
ATOM 1493 N N . ALA A 1 196 ? -8.193 3.690 19.765 1.00 96.38 196 ALA A N 1
ATOM 1494 C CA . ALA A 1 196 ? -9.298 3.016 19.090 1.00 96.38 196 ALA A CA 1
ATOM 1495 C C . ALA A 1 196 ? -9.531 1.588 19.610 1.00 96.38 196 ALA A C 1
ATOM 1497 O O . ALA A 1 196 ? -10.673 1.212 19.868 1.00 96.38 196 ALA A O 1
ATOM 1498 N N . TYR A 1 197 ? -8.466 0.813 19.840 1.00 95.56 197 TYR A N 1
ATOM 1499 C CA . TYR A 1 197 ? -8.578 -0.528 20.426 1.00 95.56 197 TYR A CA 1
ATOM 1500 C C . TYR A 1 197 ? -9.089 -0.502 21.871 1.00 95.56 197 TYR A C 1
ATOM 1502 O O . TYR A 1 197 ? -9.872 -1.370 22.246 1.00 95.56 197 TYR A O 1
ATOM 1510 N N . LYS A 1 198 ? -8.690 0.493 22.675 1.00 94.44 198 LYS A N 1
ATOM 1511 C CA . LYS A 1 198 ? -9.198 0.670 24.048 1.00 94.44 198 LYS A CA 1
ATOM 1512 C C . LYS A 1 198 ? -10.677 1.060 24.083 1.00 94.44 198 LYS A C 1
ATOM 1514 O O . LYS A 1 198 ? -11.392 0.634 24.983 1.00 94.44 198 LYS A O 1
ATOM 1519 N N . ALA A 1 199 ? -11.125 1.875 23.129 1.00 94.88 199 ALA A N 1
ATOM 1520 C CA . ALA A 1 199 ? -12.509 2.342 23.045 1.00 94.88 199 ALA A CA 1
ATOM 1521 C C . ALA A 1 199 ? -13.465 1.316 22.407 1.00 94.88 199 ALA A C 1
ATOM 1523 O O . ALA A 1 199 ? -14.681 1.408 22.588 1.00 94.88 199 ALA A O 1
ATOM 1524 N N . ALA A 1 200 ? -12.943 0.349 21.647 1.00 91.75 200 ALA A N 1
ATOM 1525 C CA . ALA A 1 200 ? -13.753 -0.664 20.988 1.00 91.75 200 ALA A CA 1
ATOM 1526 C C . ALA A 1 200 ? -14.491 -1.535 22.020 1.00 91.75 200 ALA A C 1
ATOM 1528 O O . ALA A 1 200 ? -13.872 -2.190 22.856 1.00 91.75 200 ALA A O 1
ATOM 1529 N N . LYS A 1 201 ? -15.824 -1.629 21.907 1.00 81.12 201 LYS A N 1
ATOM 1530 C CA . LYS A 1 201 ? -16.681 -2.501 22.744 1.00 81.12 201 LYS A CA 1
ATOM 1531 C C . LYS A 1 201 ? -16.553 -3.999 22.391 1.00 81.12 201 LYS A C 1
ATOM 1533 O O . LYS A 1 201 ? -17.493 -4.767 22.565 1.00 81.12 201 LYS A O 1
ATOM 1538 N N . GLY A 1 202 ? -15.397 -4.395 21.864 1.00 75.50 202 GLY A N 1
ATOM 1539 C CA . GLY A 1 202 ? -15.106 -5.703 21.291 1.00 75.50 202 GLY A CA 1
ATOM 1540 C C . GLY A 1 202 ? -14.458 -5.573 19.913 1.00 75.50 202 GLY A C 1
ATOM 1541 O O . GLY A 1 202 ? -14.943 -4.847 19.047 1.00 75.50 202 GLY A O 1
ATOM 1542 N N . THR A 1 203 ? -13.356 -6.288 19.706 1.00 89.00 203 THR A N 1
ATOM 1543 C CA . THR A 1 203 ? -12.720 -6.459 18.395 1.00 89.00 203 THR A CA 1
ATOM 1544 C C . THR A 1 203 ? -13.080 -7.826 17.829 1.00 89.00 203 THR A C 1
ATOM 1546 O O . THR A 1 203 ? -13.361 -8.777 18.565 1.00 89.00 203 THR A O 1
ATOM 1549 N N . LYS A 1 204 ? -13.084 -7.958 16.501 1.00 89.31 204 LYS A N 1
ATOM 1550 C CA . LYS A 1 204 ? -13.327 -9.260 15.871 1.00 89.31 204 LYS A CA 1
ATOM 1551 C C . LYS A 1 204 ? -12.128 -10.186 16.101 1.00 89.31 204 LYS A C 1
ATOM 1553 O O . LYS A 1 204 ? -10.979 -9.746 16.070 1.00 89.31 204 LYS A O 1
ATOM 1558 N N . LYS A 1 205 ? -1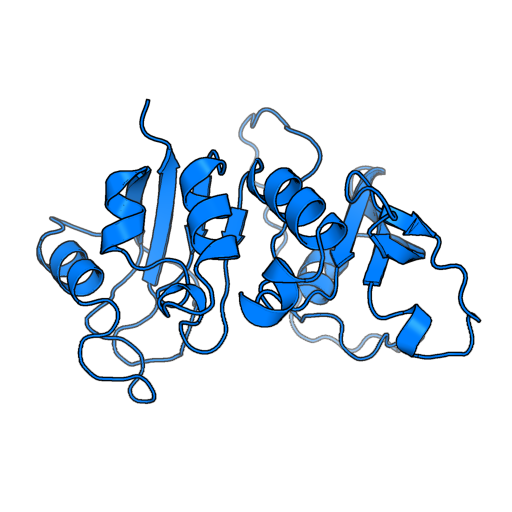2.374 -11.484 16.310 1.00 90.50 205 LYS A N 1
ATOM 1559 C CA . LYS A 1 205 ? -11.300 -12.476 16.483 1.00 90.50 205 LYS A CA 1
ATOM 1560 C C . LYS A 1 205 ? -10.458 -12.572 15.208 1.00 90.50 205 LYS A C 1
ATOM 1562 O O . LYS A 1 205 ? -11.003 -12.646 14.110 1.00 90.50 205 LYS A O 1
ATOM 1567 N N . LEU A 1 206 ? -9.138 -12.624 15.372 1.00 91.94 206 LEU A N 1
ATOM 1568 C CA . LEU A 1 206 ? -8.188 -12.864 14.289 1.00 91.94 206 LEU A CA 1
ATOM 1569 C C . LEU A 1 206 ? -7.599 -14.280 14.449 1.00 91.94 206 LEU A C 1
ATOM 1571 O O . LEU A 1 206 ? -6.883 -14.515 15.422 1.00 91.94 206 LEU A O 1
ATOM 1575 N N . PRO A 1 207 ? -7.928 -15.249 13.570 1.00 90.38 207 PRO A N 1
ATOM 1576 C CA . PRO A 1 207 ? -7.547 -16.655 13.754 1.00 90.38 207 PRO A CA 1
ATOM 1577 C C . PRO A 1 207 ? -6.123 -16.984 13.277 1.00 90.38 207 PRO A C 1
ATOM 1579 O O . PRO A 1 207 ? -5.707 -18.136 13.343 1.00 90.38 207 PRO A O 1
ATOM 1582 N N . PHE A 1 208 ? -5.375 -15.992 12.800 1.00 89.38 208 PHE A N 1
ATOM 1583 C CA . PHE A 1 208 ? -4.007 -16.131 12.312 1.00 89.38 208 PHE A CA 1
ATOM 1584 C C . PHE A 1 208 ? -3.137 -14.982 12.826 1.00 89.38 208 PHE A C 1
ATOM 1586 O O . PHE A 1 208 ? -3.637 -13.958 13.293 1.00 89.38 208 PHE A O 1
ATOM 1593 N N . ARG A 1 209 ? -1.817 -15.150 12.745 1.00 87.00 209 ARG A N 1
ATOM 1594 C CA . ARG A 1 209 ? -0.857 -14.104 13.109 1.00 87.00 209 ARG A CA 1
ATOM 1595 C C . ARG A 1 209 ? -0.543 -13.225 11.901 1.00 87.00 209 ARG A C 1
ATOM 1597 O O . ARG A 1 209 ? -0.367 -13.725 10.796 1.00 87.00 209 ARG A O 1
ATOM 1604 N N . VAL A 1 210 ? -0.441 -11.924 12.137 1.00 87.38 210 VAL A N 1
ATOM 1605 C CA . VAL A 1 210 ? 0.022 -10.914 11.178 1.00 87.38 210 VAL A CA 1
ATOM 1606 C C . VAL A 1 210 ? 0.816 -9.841 11.927 1.00 87.38 210 VAL A C 1
ATOM 1608 O O . VAL A 1 210 ? 0.563 -9.596 13.110 1.00 87.38 210 VAL A O 1
ATOM 1611 N N . GLY A 1 211 ? 1.780 -9.222 11.248 1.00 84.12 211 GLY A N 1
ATOM 1612 C CA . GLY A 1 211 ? 2.627 -8.176 11.822 1.00 84.12 211 GLY A CA 1
ATOM 1613 C C . GLY A 1 211 ? 3.758 -8.706 12.705 1.00 84.12 211 GLY A C 1
ATOM 1614 O O . GLY A 1 211 ? 4.156 -9.869 12.609 1.00 84.12 211 GLY A O 1
ATOM 1615 N N . TYR A 1 212 ? 4.318 -7.826 13.536 1.00 83.69 212 TYR A N 1
ATOM 1616 C CA . TYR A 1 212 ? 5.393 -8.188 14.462 1.00 83.69 212 TYR A CA 1
ATOM 1617 C C . TYR A 1 212 ? 4.879 -9.127 15.559 1.00 83.69 212 TYR A C 1
ATOM 1619 O O . TYR A 1 212 ? 3.797 -8.928 16.111 1.00 83.69 212 TYR A O 1
ATOM 1627 N N . THR A 1 213 ? 5.677 -10.139 15.912 1.00 83.62 213 THR A N 1
ATOM 1628 C CA . THR A 1 213 ? 5.339 -11.050 17.016 1.00 83.62 213 THR A CA 1
ATOM 1629 C C . THR A 1 213 ? 5.568 -10.343 18.348 1.00 83.62 213 THR A C 1
ATOM 1631 O O . THR A 1 213 ? 6.687 -9.942 18.647 1.00 83.62 213 THR A O 1
ATOM 1634 N N . LYS A 1 214 ? 4.506 -10.183 19.142 1.00 84.06 214 LYS A N 1
ATOM 1635 C CA . LYS A 1 214 ? 4.515 -9.494 20.441 1.00 84.06 214 LYS A CA 1
ATOM 1636 C C . LYS A 1 214 ? 3.437 -10.047 21.369 1.00 84.06 214 LYS A C 1
ATOM 1638 O O . LYS A 1 214 ? 2.446 -10.598 20.889 1.00 84.06 214 LYS A O 1
ATOM 1643 N N . ASP A 1 215 ? 3.592 -9.829 22.673 1.00 80.56 215 ASP A N 1
ATOM 1644 C CA . ASP A 1 215 ? 2.678 -10.341 23.713 1.00 80.56 215 ASP A CA 1
ATOM 1645 C C . ASP A 1 215 ? 1.232 -9.871 23.538 1.00 80.56 215 ASP A C 1
ATOM 1647 O O . ASP A 1 215 ? 0.282 -10.588 23.844 1.00 80.56 215 ASP A O 1
ATOM 1651 N N . ALA A 1 216 ? 1.054 -8.666 22.995 1.00 79.31 216 ALA A N 1
ATOM 1652 C CA . ALA A 1 216 ? -0.257 -8.104 22.697 1.00 79.31 216 ALA A CA 1
ATOM 1653 C C . ALA A 1 216 ? -1.047 -8.914 21.658 1.00 79.31 216 ALA A C 1
ATOM 1655 O O . ALA A 1 216 ? -2.259 -8.744 21.551 1.00 79.31 216 ALA A O 1
ATOM 1656 N N . GLY A 1 217 ? -0.371 -9.785 20.907 1.00 87.25 217 GLY A N 1
ATOM 1657 C CA . GLY A 1 217 ? -0.918 -10.509 19.774 1.00 87.25 217 GLY A CA 1
ATOM 1658 C C . GLY A 1 217 ? -0.822 -9.716 18.473 1.00 87.25 217 GLY A C 1
ATOM 1659 O O . GLY A 1 217 ? -0.037 -8.775 18.333 1.00 87.25 217 GLY A O 1
ATOM 1660 N N . SER A 1 218 ? -1.626 -10.142 17.504 1.00 92.00 218 SER A N 1
ATOM 1661 C CA . SER A 1 218 ? -1.710 -9.532 16.180 1.00 92.00 218 SER A CA 1
ATOM 1662 C C . SER A 1 218 ? -2.911 -8.603 16.076 1.00 92.00 218 SER A C 1
ATOM 1664 O O . SER A 1 218 ? -3.954 -8.836 16.693 1.00 92.00 218 SER A O 1
ATOM 1666 N N . CYS A 1 219 ? -2.769 -7.584 15.235 1.00 93.62 219 CYS A N 1
ATOM 1667 C CA . CYS A 1 219 ? -3.826 -6.636 14.934 1.00 93.62 219 CYS A CA 1
ATOM 1668 C C . CYS A 1 219 ? -3.993 -6.498 13.423 1.00 93.62 219 CYS A C 1
ATOM 1670 O O . CYS A 1 219 ? -3.019 -6.585 12.676 1.00 93.62 219 CYS A O 1
ATOM 1672 N N . LEU A 1 220 ? -5.226 -6.286 12.976 1.00 95.81 220 LEU A N 1
ATOM 1673 C CA . LEU A 1 220 ? -5.526 -6.024 11.574 1.00 95.81 220 LEU A CA 1
ATOM 1674 C C . LEU A 1 220 ? -6.630 -4.972 11.489 1.00 95.81 220 LEU A C 1
ATOM 1676 O O . LEU A 1 220 ? -7.604 -5.012 12.244 1.00 95.81 220 LEU A O 1
ATOM 1680 N N . GLN A 1 221 ? -6.465 -4.021 10.581 1.00 96.75 221 GLN A N 1
ATOM 1681 C CA . GLN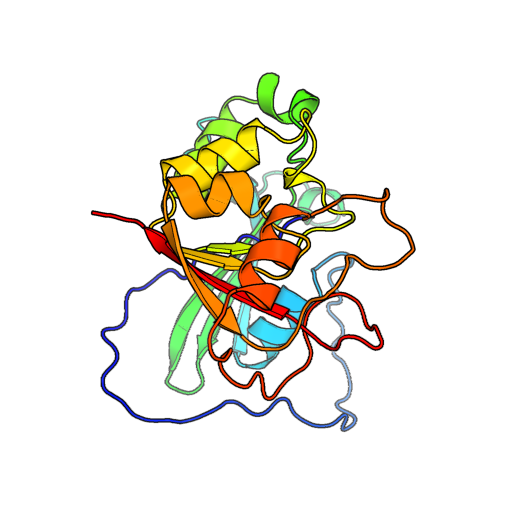 A 1 221 ? -7.476 -3.036 10.235 1.00 96.75 221 GLN A CA 1
ATOM 1682 C C . GLN A 1 221 ? -8.016 -3.357 8.843 1.00 96.75 221 GLN A C 1
ATOM 1684 O O . GLN A 1 221 ? -7.242 -3.521 7.900 1.00 96.75 221 GLN A O 1
ATOM 1689 N N . VAL A 1 222 ? -9.341 -3.444 8.721 1.00 97.06 222 VAL A N 1
ATOM 1690 C CA . VAL A 1 222 ? -10.042 -3.515 7.433 1.00 97.06 222 VAL A CA 1
ATOM 1691 C C . VAL A 1 222 ? -10.801 -2.210 7.270 1.00 97.06 222 VAL A C 1
ATOM 1693 O O . VAL A 1 222 ? -11.747 -1.952 8.013 1.00 97.06 222 VAL A O 1
ATOM 1696 N N . ALA A 1 223 ? -10.350 -1.384 6.335 1.00 97.75 223 ALA A N 1
ATOM 1697 C CA . ALA A 1 223 ? -10.823 -0.028 6.133 1.00 97.75 223 ALA A CA 1
ATOM 1698 C C . ALA A 1 223 ? -11.528 0.091 4.777 1.00 97.75 223 ALA A C 1
ATOM 1700 O O . ALA A 1 223 ? -10.939 -0.217 3.740 1.00 97.75 223 ALA A O 1
ATOM 1701 N N . THR A 1 224 ? -12.783 0.532 4.772 1.00 98.19 224 THR A N 1
ATOM 1702 C CA . THR A 1 224 ? -13.575 0.791 3.557 1.00 98.19 224 THR A CA 1
ATOM 1703 C C . THR A 1 224 ? -13.785 2.285 3.393 1.00 98.19 224 THR A C 1
ATOM 1705 O O . THR A 1 224 ? -14.029 2.972 4.381 1.00 98.19 224 THR A O 1
ATOM 1708 N N . ARG A 1 225 ? -13.632 2.810 2.172 1.00 97.38 225 ARG A N 1
ATOM 1709 C CA . ARG A 1 225 ? -13.735 4.253 1.926 1.00 97.38 225 ARG A CA 1
ATOM 1710 C C . ARG A 1 225 ? -15.122 4.757 2.334 1.00 97.38 225 ARG A C 1
ATOM 1712 O O . ARG A 1 225 ? -16.119 4.122 1.991 1.00 97.38 225 ARG A O 1
ATOM 1719 N N . LYS A 1 226 ? -15.155 5.873 3.065 1.00 96.00 226 LYS A N 1
ATOM 1720 C CA . LYS A 1 226 ? -16.404 6.566 3.402 1.00 96.00 226 LYS A CA 1
ATOM 1721 C C . LYS A 1 226 ? -17.081 7.086 2.125 1.00 96.00 226 LYS A C 1
ATOM 1723 O O . LYS A 1 226 ? -16.357 7.413 1.181 1.00 96.00 226 LYS A O 1
ATOM 1728 N N . PRO A 1 227 ? -18.421 7.130 2.084 1.00 88.12 227 PRO A N 1
ATOM 1729 C CA . PRO A 1 227 ? -19.160 7.683 0.953 1.00 88.12 227 PRO A CA 1
ATOM 1730 C C . PRO A 1 227 ? -18.838 9.160 0.696 1.00 88.12 227 PRO A C 1
ATOM 1732 O O . PRO A 1 227 ? -18.476 9.874 1.662 1.00 88.12 227 PRO A O 1
#

pLDDT: mean 80.88, std 23.78, range [21.52, 98.44]

Foldseek 3Di:
DKDWWFFDDDDDDDDDDDDDDDDDDDDDDDPDPDLPPDDPVVVSVQVQWAFPDKFQWDQDLQLPDIDGQPDDPPDSVSRQKIWTFTAHPVRDTGITTDHRDDQWQVRCVVRNSNLSNLLVSLLGATETDDDQLPQQDPRNVSNVVSNLVHYQKYKYWLSDHQVVSLVVFWDKAKEAFDQDDDPVHDPPRNVVVNVVRVPDPDHHYDPDFDDDDDPRTTMMIITGGDD

Secondary structure (DSSP, 8-state):
--------S-----------PPPP-----------TT--HHHHHHHTTSEEEEEEEEEE-TTSSSEEE--S-TTSGGGGSSEEEEEE-TTS-EEEEEE-----SHHHHHH-HHHHHHHHHHHTS-EEE--STTGGGSGGGHHHHHHHHHH-SEEEE-TTSS-HHHHHHHEEEEEEE--SS--TTSPTTTTHHHHHHHHH-S-PBP--S--SS--TT--EEEEEEE--

Solvent-accessible surface area (backbone atoms only — not comparable to full-atom values): 13407 Å² total; per-residue (Å²): 117,64,60,68,54,62,78,78,75,92,70,84,84,72,95,73,93,76,82,85,72,81,78,74,97,69,97,71,88,76,88,75,82,76,68,85,86,67,51,70,66,55,57,60,56,48,70,71,36,48,80,78,46,79,41,41,26,39,75,32,89,77,7,83,50,75,40,76,40,88,58,56,90,88,42,72,77,33,56,57,15,35,38,34,42,30,30,38,89,87,68,49,78,46,74,49,74,48,76,68,67,76,63,39,33,77,54,35,77,75,31,68,26,58,44,45,33,48,47,58,56,21,52,32,54,33,42,42,54,44,62,89,37,44,46,62,37,82,63,14,41,61,56,41,50,32,39,69,73,42,26,56,25,45,33,28,35,88,28,22,65,39,43,72,62,46,56,72,52,22,51,70,45,57,27,39,34,55,73,71,66,64,88,93,52,68,88,72,54,53,50,58,43,30,52,48,52,72,68,45,96,68,56,45,86,55,98,66,86,46,75,71,93,50,96,62,46,28,36,40,40,47,26,39,48,5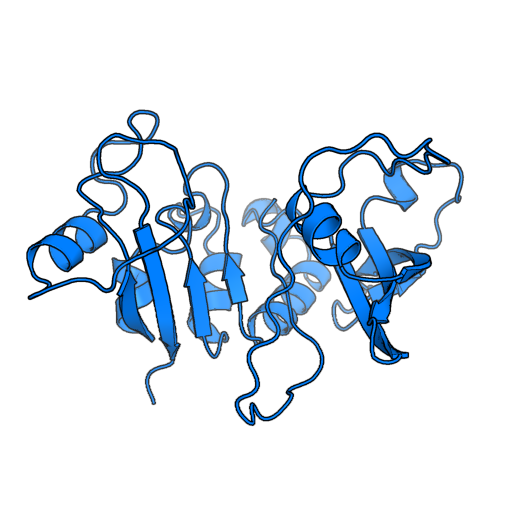6,133